Protein AF-A0A2N6SR94-F1 (afdb_monomer_lite)

Structure (mmCIF, N/CA/C/O backbone):
data_AF-A0A2N6SR94-F1
#
_entry.id   AF-A0A2N6SR94-F1
#
loop_
_atom_site.group_PDB
_atom_site.id
_atom_site.type_symbol
_atom_site.label_atom_id
_at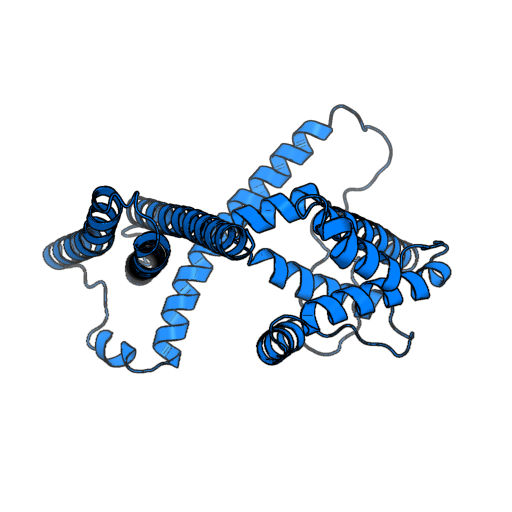om_site.label_alt_id
_atom_site.label_comp_id
_atom_site.label_asym_id
_atom_site.label_entity_id
_atom_site.label_seq_id
_atom_site.pdbx_PDB_ins_code
_atom_site.Cartn_x
_atom_site.Cartn_y
_atom_site.Cartn_z
_atom_site.occupancy
_atom_site.B_iso_or_equiv
_atom_site.auth_seq_id
_atom_site.auth_comp_id
_atom_site.auth_asym_id
_atom_site.auth_atom_id
_atom_site.pdbx_PDB_model_num
ATOM 1 N N . MET A 1 1 ? -10.901 15.312 -24.486 1.00 61.62 1 MET A N 1
ATOM 2 C CA . MET A 1 1 ? -10.466 13.908 -24.293 1.00 61.62 1 MET A CA 1
ATOM 3 C C . MET A 1 1 ? -9.545 13.750 -23.078 1.00 61.62 1 MET A C 1
ATOM 5 O O . MET A 1 1 ? -9.884 12.975 -22.196 1.00 61.62 1 MET A O 1
ATOM 9 N N . LEU A 1 2 ? -8.461 14.531 -22.956 1.00 68.25 2 LEU A N 1
ATOM 10 C CA . LEU A 1 2 ? -7.533 14.469 -21.809 1.00 68.25 2 LEU A CA 1
ATOM 11 C C . LEU A 1 2 ? -8.205 14.723 -20.442 1.00 68.25 2 LEU A C 1
ATOM 13 O O . LEU A 1 2 ? -8.007 13.949 -19.514 1.00 68.25 2 LEU A O 1
ATOM 17 N N . GLY A 1 3 ? -9.076 15.734 -20.333 1.00 70.94 3 GLY A N 1
ATOM 18 C CA . GLY A 1 3 ? -9.816 16.008 -19.090 1.00 70.94 3 GLY A CA 1
ATOM 19 C C . GLY A 1 3 ? -10.751 14.871 -18.650 1.00 70.94 3 GLY A C 1
ATOM 20 O O . GLY A 1 3 ? -10.904 14.626 -17.458 1.00 70.94 3 GLY A O 1
ATOM 21 N N . TYR A 1 4 ? -11.312 14.117 -19.603 1.00 75.44 4 TYR A N 1
ATOM 22 C CA . TYR A 1 4 ? -12.150 12.951 -19.307 1.00 75.44 4 TYR A CA 1
ATOM 23 C C . TYR A 1 4 ? -11.315 11.774 -18.783 1.00 75.44 4 TYR A C 1
ATOM 25 O O . TYR A 1 4 ? -11.713 11.117 -17.826 1.00 75.44 4 TYR A O 1
ATOM 33 N N . LEU A 1 5 ? -10.127 11.544 -19.354 1.00 73.62 5 LEU A N 1
ATOM 34 C CA . LEU A 1 5 ? -9.196 10.517 -18.873 1.00 73.62 5 LEU A CA 1
ATOM 35 C C . LEU A 1 5 ? -8.680 10.832 -17.464 1.00 73.62 5 LEU A C 1
ATOM 37 O O . LEU A 1 5 ? -8.659 9.947 -16.613 1.00 73.62 5 LEU A O 1
ATOM 41 N N . ILE A 1 6 ? -8.336 12.095 -17.200 1.00 74.62 6 ILE A N 1
ATOM 42 C CA . ILE A 1 6 ? -7.905 12.558 -15.875 1.00 74.62 6 ILE A CA 1
ATOM 43 C C . ILE A 1 6 ? -9.038 12.386 -14.852 1.00 74.62 6 ILE A C 1
ATOM 45 O O . ILE A 1 6 ? -8.828 11.794 -13.796 1.00 74.62 6 ILE A O 1
ATOM 49 N N . SER A 1 7 ? -10.255 12.832 -15.179 1.00 73.00 7 SER A N 1
ATOM 50 C CA . SER A 1 7 ? -11.427 12.653 -14.310 1.00 73.00 7 SER A CA 1
ATOM 51 C C . SER A 1 7 ? -11.727 11.170 -14.048 1.00 73.00 7 SER A C 1
ATOM 53 O O . SER A 1 7 ? -11.977 10.778 -12.909 1.00 73.00 7 SER A O 1
ATOM 55 N N . SER A 1 8 ? -11.637 10.317 -15.072 1.00 76.88 8 SER A N 1
ATOM 56 C CA . SER A 1 8 ? -11.827 8.867 -14.936 1.00 76.88 8 SER A CA 1
ATOM 57 C C . SER A 1 8 ? -10.782 8.231 -14.011 1.00 76.88 8 SER A C 1
ATOM 59 O O . SER A 1 8 ? -11.131 7.459 -13.119 1.00 76.88 8 SER A O 1
ATOM 61 N N . PHE A 1 9 ? -9.510 8.620 -14.137 1.00 79.75 9 PHE A N 1
ATOM 62 C CA . PHE A 1 9 ? -8.435 8.152 -13.260 1.00 79.75 9 PHE A CA 1
ATOM 63 C C . PHE A 1 9 ? -8.671 8.525 -11.788 1.00 79.75 9 PHE A C 1
ATOM 65 O O . PHE A 1 9 ? -8.606 7.656 -10.916 1.00 79.75 9 PHE A O 1
ATOM 72 N N . PHE A 1 10 ? -9.023 9.784 -11.504 1.00 79.25 10 PHE A N 1
ATOM 73 C CA . PHE A 1 10 ? -9.354 10.216 -10.141 1.00 79.25 10 PHE A CA 1
ATOM 74 C C . PHE A 1 10 ? -10.588 9.500 -9.583 1.00 79.25 10 PHE A C 1
ATOM 76 O O . PHE A 1 10 ? -10.596 9.132 -8.411 1.00 79.25 10 PHE A O 1
ATOM 83 N N . ASN A 1 11 ? -11.597 9.228 -10.415 1.00 77.50 11 ASN A N 1
ATOM 84 C CA . ASN A 1 11 ? -12.767 8.446 -10.014 1.00 77.50 11 ASN A CA 1
ATOM 85 C C . ASN A 1 11 ? -12.413 6.993 -9.658 1.00 77.50 11 ASN A C 1
ATOM 87 O O . ASN A 1 11 ? -12.958 6.455 -8.691 1.00 77.50 11 ASN A O 1
ATOM 91 N N . ILE A 1 12 ? -11.497 6.359 -10.398 1.00 80.06 12 ILE A N 1
ATOM 92 C CA . ILE A 1 12 ? -11.011 5.003 -10.091 1.00 80.06 12 ILE A CA 1
ATOM 93 C C . ILE A 1 12 ? -10.257 5.002 -8.760 1.00 80.06 12 ILE A C 1
ATOM 95 O O . ILE A 1 12 ? -10.533 4.155 -7.911 1.00 80.06 12 ILE A O 1
ATOM 99 N N . ILE A 1 13 ? -9.359 5.968 -8.541 1.00 80.19 13 ILE A N 1
ATOM 100 C CA . ILE A 1 13 ? -8.624 6.096 -7.274 1.00 80.19 13 ILE A CA 1
ATOM 101 C C . ILE A 1 13 ? -9.584 6.322 -6.106 1.00 80.19 13 ILE A C 1
ATOM 103 O O . ILE A 1 13 ? -9.482 5.629 -5.096 1.00 80.19 13 ILE A O 1
ATOM 107 N N . ALA A 1 14 ? -10.533 7.250 -6.242 1.00 79.56 14 ALA A N 1
ATOM 108 C CA . ALA A 1 14 ? -11.519 7.540 -5.204 1.00 79.56 14 ALA A CA 1
ATOM 109 C C . ALA A 1 14 ? -12.374 6.307 -4.876 1.00 79.56 14 ALA A C 1
ATOM 111 O O . ALA A 1 14 ? -12.619 6.000 -3.709 1.00 79.56 14 ALA A O 1
ATOM 112 N N . SER A 1 15 ? -12.760 5.543 -5.902 1.00 79.88 15 SER A N 1
ATOM 113 C CA . SER A 1 15 ? -13.516 4.300 -5.735 1.00 79.88 15 SER A CA 1
ATOM 114 C C . SER A 1 15 ? -12.689 3.214 -5.046 1.00 79.88 15 SER A C 1
ATOM 116 O O . SER A 1 15 ? -13.198 2.550 -4.146 1.00 79.88 15 SER A O 1
ATOM 118 N N . LEU A 1 16 ? -11.410 3.064 -5.402 1.00 80.94 16 LEU A N 1
ATOM 119 C CA . LEU A 1 16 ? -10.505 2.133 -4.730 1.00 80.94 16 LEU A CA 1
ATOM 120 C C . LEU A 1 16 ? -10.335 2.518 -3.257 1.00 80.94 16 LEU A C 1
ATOM 122 O O . LEU A 1 16 ? -10.589 1.700 -2.379 1.00 80.94 16 LEU A O 1
ATOM 126 N N . LEU A 1 17 ? -9.995 3.778 -2.981 1.00 82.81 17 LEU A N 1
ATOM 127 C CA . LEU A 1 17 ? -9.817 4.299 -1.626 1.00 82.81 17 LEU A CA 1
ATOM 128 C C . LEU A 1 17 ? -11.094 4.138 -0.783 1.00 82.81 17 LEU A C 1
ATOM 130 O O . LEU A 1 17 ? -11.029 3.809 0.402 1.00 82.81 17 LEU A O 1
ATOM 134 N N . SER A 1 18 ? -12.263 4.288 -1.411 1.00 82.88 18 SER A N 1
ATOM 135 C CA . SER A 1 18 ? -13.561 4.022 -0.795 1.00 82.88 18 SER A CA 1
ATOM 136 C C . SER A 1 18 ? -13.752 2.554 -0.409 1.00 82.88 18 SER A C 1
ATOM 138 O O . SER A 1 18 ? -14.388 2.291 0.607 1.00 82.88 18 SER A O 1
ATOM 140 N N . VAL A 1 19 ? -13.305 1.590 -1.214 1.00 83.31 19 VAL A N 1
ATOM 141 C CA . VAL A 1 19 ? -13.418 0.164 -0.854 1.00 83.31 19 VAL A CA 1
ATOM 142 C C . VAL A 1 19 ? -12.527 -0.134 0.349 1.00 83.31 19 VAL A C 1
ATOM 144 O O . VAL A 1 19 ? -12.953 -0.795 1.293 1.00 83.31 19 VAL A O 1
ATOM 147 N N . VAL A 1 20 ? -11.319 0.420 0.348 1.00 84.38 20 VAL A N 1
ATOM 148 C CA . VAL A 1 20 ? -10.333 0.251 1.419 1.00 84.38 20 VAL A CA 1
ATOM 149 C C . VAL A 1 20 ? -10.850 0.778 2.749 1.00 84.38 20 VAL A C 1
ATOM 151 O O . VAL A 1 20 ? -10.758 0.082 3.759 1.00 84.38 20 VAL A O 1
ATOM 154 N N . SER A 1 21 ? -11.433 1.978 2.760 1.00 84.88 21 SER A N 1
ATOM 155 C CA . SER A 1 21 ? -11.975 2.555 3.989 1.00 84.88 21 SER A CA 1
ATOM 156 C C . SER A 1 21 ? -13.156 1.755 4.543 1.00 84.88 21 SER A C 1
ATOM 158 O O . SER A 1 21 ? -13.249 1.579 5.756 1.00 84.88 21 SER A O 1
ATOM 160 N N . ILE A 1 22 ? -14.008 1.190 3.676 1.00 86.00 22 ILE A N 1
ATOM 161 C CA . ILE A 1 22 ? -15.085 0.279 4.097 1.00 86.00 22 ILE A CA 1
ATOM 162 C C . ILE A 1 22 ? -14.504 -0.991 4.722 1.00 86.00 22 ILE A C 1
ATOM 164 O O . ILE A 1 22 ? -14.954 -1.394 5.791 1.00 86.00 22 ILE A O 1
ATOM 168 N N . VAL A 1 23 ? 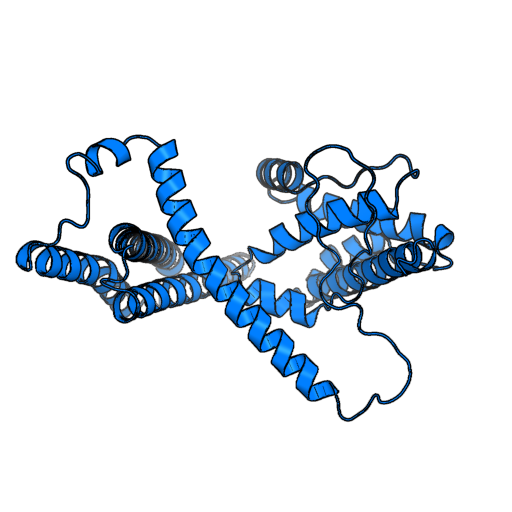-13.516 -1.623 4.081 1.00 86.56 23 VAL A N 1
ATOM 169 C CA . VAL A 1 23 ? -12.880 -2.846 4.603 1.00 86.56 23 VAL A CA 1
ATOM 170 C C . VAL A 1 23 ? -12.222 -2.580 5.956 1.00 86.56 23 VAL A C 1
ATOM 172 O O . VAL A 1 23 ? -12.353 -3.395 6.867 1.00 86.56 23 VAL A O 1
ATOM 175 N N . PHE A 1 24 ? -11.566 -1.430 6.113 1.00 86.94 24 PHE A N 1
ATOM 176 C CA . PHE A 1 24 ? -10.925 -1.049 7.367 1.00 86.94 24 PHE A CA 1
ATOM 177 C C . PHE A 1 24 ? -11.948 -0.861 8.503 1.00 86.94 24 PHE A C 1
ATOM 179 O O . PHE A 1 24 ? -11.766 -1.411 9.589 1.00 86.94 24 PHE A O 1
ATOM 186 N N . VAL A 1 25 ? -13.068 -0.178 8.244 1.00 85.12 25 VAL A N 1
ATOM 187 C CA . VAL A 1 25 ? -14.162 -0.022 9.224 1.00 85.12 25 VAL A CA 1
ATOM 188 C C . VAL A 1 25 ? -14.870 -1.351 9.518 1.00 85.12 25 VAL A C 1
ATOM 190 O O . VAL A 1 25 ? -15.179 -1.663 10.665 1.00 85.12 25 VAL A O 1
ATOM 193 N N . ALA A 1 26 ? -15.109 -2.185 8.505 1.00 85.88 26 ALA A N 1
ATOM 194 C CA . ALA A 1 26 ? -15.712 -3.502 8.708 1.00 85.88 26 ALA A CA 1
ATOM 195 C C . ALA A 1 26 ? -14.824 -4.395 9.589 1.00 85.88 26 ALA A C 1
ATOM 197 O O . ALA A 1 26 ? -15.315 -5.101 10.473 1.00 85.88 26 ALA A O 1
ATOM 198 N N . TYR A 1 27 ? -13.509 -4.331 9.376 1.00 87.44 27 TYR A N 1
ATOM 199 C CA . TYR A 1 27 ? -12.536 -5.009 10.217 1.00 87.44 27 TYR A CA 1
ATOM 200 C C . TYR A 1 27 ? -12.559 -4.490 11.659 1.00 87.44 27 TYR A C 1
ATOM 202 O O . TYR A 1 27 ? -12.604 -5.306 12.581 1.00 87.44 27 TYR A O 1
ATOM 210 N N . SER A 1 28 ? -12.572 -3.169 11.866 1.00 83.62 28 SER A N 1
ATOM 211 C CA . SER A 1 28 ? -12.585 -2.602 13.218 1.00 83.62 28 SER A CA 1
ATOM 212 C C . SER A 1 28 ? -13.834 -3.036 13.992 1.00 83.62 28 SER A C 1
ATOM 214 O O . SER A 1 28 ? -13.702 -3.529 15.116 1.00 83.62 28 SER A O 1
ATOM 216 N N . PHE A 1 29 ? -15.015 -3.027 13.360 1.00 81.25 29 PHE A N 1
ATOM 217 C CA . PHE A 1 29 ? -16.241 -3.590 13.943 1.00 81.25 29 PHE A CA 1
ATOM 218 C C . PHE A 1 29 ? -16.108 -5.068 14.304 1.00 81.25 29 PHE A C 1
ATOM 220 O O . PHE A 1 29 ? -16.465 -5.469 15.414 1.00 81.25 29 PHE A O 1
ATOM 227 N N . PHE A 1 30 ? -15.571 -5.883 13.395 1.00 85.12 30 PHE A N 1
ATOM 228 C CA . PHE A 1 30 ? -15.366 -7.306 13.649 1.00 85.12 30 PHE A CA 1
ATOM 229 C C . PHE A 1 30 ? -14.425 -7.546 14.840 1.00 85.12 30 PHE A C 1
ATOM 231 O O . PHE A 1 30 ? -14.689 -8.410 15.681 1.00 85.12 30 PHE A O 1
ATOM 238 N N . THR A 1 31 ? -13.335 -6.781 14.943 1.00 84.06 31 THR A N 1
ATOM 239 C CA . THR A 1 31 ? -12.390 -6.918 16.057 1.00 84.06 31 THR A CA 1
ATOM 240 C C . THR A 1 31 ? -12.955 -6.452 17.379 1.00 84.06 31 THR A C 1
ATOM 242 O O . THR A 1 31 ? -12.788 -7.169 18.362 1.00 84.06 31 THR A O 1
ATOM 245 N N . VAL A 1 32 ? -13.663 -5.321 17.397 1.00 81.75 32 VAL A N 1
ATOM 246 C CA . VAL A 1 32 ? -14.364 -4.829 18.585 1.00 81.75 32 VAL A CA 1
ATOM 247 C C . VAL A 1 32 ? -15.327 -5.909 19.070 1.00 81.75 32 VAL A C 1
ATOM 249 O O . VAL A 1 32 ? -15.184 -6.374 20.193 1.00 81.75 32 VAL A O 1
ATOM 252 N N . GLY A 1 33 ? -16.195 -6.444 18.205 1.00 77.88 33 GLY A N 1
ATOM 253 C CA . GLY A 1 33 ? -17.148 -7.490 18.596 1.00 77.88 33 GLY A CA 1
ATOM 254 C C . GLY A 1 33 ? -16.510 -8.790 19.113 1.00 77.88 33 GLY A C 1
ATOM 255 O O . GLY A 1 33 ? -17.098 -9.472 19.948 1.00 77.88 33 GLY A O 1
ATOM 256 N N . ARG A 1 34 ? -15.306 -9.156 18.651 1.00 80.75 34 ARG A N 1
ATOM 257 C CA . ARG A 1 34 ? -14.639 -10.420 19.031 1.00 80.75 34 ARG A CA 1
ATOM 258 C C . ARG A 1 34 ? -13.671 -10.292 20.212 1.00 80.75 34 ARG A C 1
ATOM 260 O O . ARG A 1 34 ? -13.371 -11.296 20.878 1.00 80.75 34 ARG A O 1
ATOM 267 N N . GLN A 1 35 ? -13.087 -9.114 20.396 1.00 82.69 35 GLN A N 1
ATOM 268 C CA . GLN A 1 35 ? -11.974 -8.882 21.320 1.00 82.69 35 GLN A CA 1
ATOM 269 C C . GLN A 1 35 ? -12.318 -7.925 22.464 1.00 82.69 35 GLN A C 1
ATOM 271 O O . GLN A 1 35 ? -11.474 -7.746 23.341 1.00 82.69 35 GLN A O 1
ATOM 276 N N . TRP A 1 36 ? -13.542 -7.386 22.506 1.00 80.25 36 TRP A N 1
ATOM 277 C CA . TRP A 1 36 ? -14.028 -6.629 23.660 1.00 80.25 36 TRP A CA 1
ATOM 278 C C . TRP A 1 36 ? -13.845 -7.431 24.958 1.00 80.25 36 TRP A C 1
ATOM 280 O O . TRP A 1 36 ? -14.106 -8.636 24.991 1.00 80.25 36 TRP A O 1
ATOM 290 N N . ASN A 1 37 ? -13.368 -6.768 26.012 1.00 77.81 37 ASN A N 1
ATOM 291 C CA . ASN A 1 37 ? -13.106 -7.317 27.351 1.00 77.81 37 ASN A CA 1
ATOM 292 C C . ASN A 1 37 ? -11.956 -8.328 27.459 1.00 77.81 37 ASN A C 1
ATOM 294 O O . ASN A 1 37 ? -11.850 -9.051 28.448 1.00 77.81 37 ASN A O 1
ATOM 298 N N . LYS A 1 38 ? -11.033 -8.339 26.487 1.00 81.75 38 LYS A N 1
ATOM 299 C CA . LYS A 1 38 ? -9.786 -9.134 26.543 1.00 81.75 38 LYS A CA 1
ATOM 300 C C . LYS A 1 38 ? -8.540 -8.331 26.936 1.00 81.75 38 LYS A C 1
ATOM 302 O O . LYS A 1 38 ? -7.429 -8.825 26.774 1.00 81.75 38 LYS A O 1
ATOM 307 N N . GLY A 1 39 ? -8.723 -7.119 27.465 1.00 67.06 39 GLY A N 1
ATOM 308 C CA . GLY A 1 39 ? -7.653 -6.320 28.078 1.00 67.06 39 GLY A CA 1
ATOM 309 C C . GLY A 1 39 ? -7.100 -5.174 27.229 1.00 67.06 39 GLY A C 1
ATOM 310 O O . GLY A 1 39 ? -6.142 -4.546 27.658 1.00 67.06 39 GLY A O 1
ATOM 311 N N . ASN A 1 40 ? -7.683 -4.880 26.059 1.00 78.31 40 ASN A N 1
ATOM 312 C CA . ASN A 1 40 ? -7.228 -3.774 25.209 1.00 78.31 40 ASN A CA 1
ATOM 313 C C . ASN A 1 40 ? -8.376 -2.964 24.577 1.00 78.31 40 ASN A C 1
ATOM 315 O O . ASN A 1 40 ? -8.396 -2.687 23.377 1.00 78.31 40 ASN A O 1
ATOM 319 N N . ASN A 1 41 ? -9.391 -2.640 25.380 1.00 80.94 41 ASN A N 1
ATOM 320 C CA . ASN A 1 41 ? -10.595 -1.962 24.891 1.00 80.94 41 ASN A CA 1
ATOM 321 C C . ASN A 1 41 ? -10.285 -0.555 24.346 1.00 80.94 41 ASN A C 1
ATOM 323 O O . ASN A 1 41 ? -10.937 -0.135 23.393 1.00 80.94 41 ASN A O 1
ATOM 327 N N . GLN A 1 42 ? -9.272 0.134 24.892 1.00 83.25 42 GLN A N 1
ATOM 328 C CA . GLN A 1 42 ? -8.833 1.445 24.407 1.00 83.25 42 GLN A CA 1
ATOM 329 C C . GLN A 1 42 ? -8.315 1.369 22.967 1.00 83.25 42 GLN A C 1
ATOM 331 O O . GLN A 1 42 ? -8.852 2.057 22.102 1.00 83.25 42 GLN A O 1
ATOM 336 N N . ASP A 1 43 ? -7.347 0.495 22.673 1.00 82.50 43 ASP A N 1
ATOM 337 C CA . ASP A 1 43 ? -6.788 0.394 21.318 1.00 82.50 43 ASP A CA 1
ATOM 338 C C . ASP A 1 43 ? -7.831 -0.107 20.312 1.00 82.50 43 ASP A C 1
ATOM 340 O O . ASP A 1 43 ? -7.869 0.351 19.172 1.00 82.50 43 ASP A O 1
ATOM 344 N N . LEU A 1 44 ? -8.721 -1.019 20.726 1.00 82.69 44 LEU A N 1
ATOM 345 C CA . LEU A 1 44 ? -9.832 -1.488 19.887 1.00 82.69 44 LEU A CA 1
ATOM 346 C C . LEU A 1 44 ? -10.810 -0.356 19.554 1.00 82.69 44 LEU A C 1
ATOM 348 O O . LEU A 1 44 ? -11.304 -0.266 18.427 1.00 82.69 44 LEU A O 1
ATOM 352 N N . PHE A 1 45 ? -11.088 0.512 20.523 1.00 81.12 45 PHE A N 1
ATOM 353 C CA . PHE A 1 45 ? -11.948 1.665 20.320 1.00 81.12 45 PHE A CA 1
ATOM 354 C C . PHE A 1 45 ? -11.243 2.751 19.484 1.00 81.12 45 PHE A C 1
ATOM 356 O O . PHE A 1 45 ? -11.851 3.301 18.566 1.00 81.12 45 PHE A O 1
ATOM 363 N N . ASN A 1 46 ? -9.943 2.982 19.687 1.00 82.00 46 ASN A N 1
ATOM 364 C CA . ASN A 1 46 ? -9.129 3.881 18.859 1.00 82.00 46 ASN A CA 1
ATOM 365 C C . ASN A 1 46 ? -9.042 3.396 17.410 1.00 82.00 46 ASN A C 1
ATOM 367 O O . ASN A 1 46 ? -9.230 4.183 16.484 1.00 82.00 46 ASN A O 1
ATOM 371 N N . LEU A 1 47 ? -8.857 2.092 17.196 1.00 82.31 47 LEU A N 1
ATOM 372 C CA . LEU A 1 47 ? -8.926 1.454 15.882 1.00 82.31 47 LEU A CA 1
ATOM 373 C C . LEU A 1 47 ? -10.252 1.763 15.180 1.00 82.31 47 LEU A C 1
ATOM 375 O O . LEU A 1 47 ? -10.270 2.122 13.999 1.00 82.31 47 LEU A O 1
ATOM 379 N N . LEU A 1 48 ? -11.361 1.652 15.912 1.00 83.00 48 LEU A N 1
ATOM 380 C CA . LEU A 1 48 ? -12.685 1.957 15.396 1.00 83.00 48 LEU A CA 1
ATOM 381 C C . LEU A 1 48 ? -12.821 3.443 15.022 1.00 83.00 48 LEU A C 1
ATOM 383 O O . LEU A 1 48 ? -13.196 3.745 13.887 1.00 83.00 48 LEU A O 1
ATOM 387 N N . VAL A 1 49 ? -12.458 4.361 15.919 1.00 82.31 49 VAL A N 1
ATOM 388 C CA . VAL A 1 49 ? -12.547 5.813 15.682 1.00 82.31 49 VAL A CA 1
ATOM 389 C C . VAL A 1 49 ? -11.656 6.253 14.518 1.00 82.31 49 VAL A C 1
ATOM 391 O O . VAL A 1 49 ? -12.121 6.964 13.627 1.00 82.31 49 VAL A O 1
ATOM 394 N N . VAL A 1 50 ? -10.404 5.790 14.465 1.00 83.44 50 VAL A N 1
ATOM 395 C CA . VAL A 1 50 ? -9.450 6.122 13.393 1.00 83.44 50 VAL A CA 1
ATOM 396 C C . VAL A 1 50 ? -9.934 5.587 12.045 1.00 83.44 50 VAL A C 1
ATOM 398 O O . VAL A 1 50 ? -9.911 6.318 11.053 1.00 83.44 50 VAL A O 1
ATOM 401 N N . SER A 1 51 ? -10.433 4.346 11.993 1.00 83.12 51 SER A N 1
ATOM 402 C CA . SER A 1 51 ? -10.998 3.786 10.756 1.00 83.12 51 SER A CA 1
ATOM 403 C C . SER A 1 51 ? -12.229 4.570 10.275 1.00 83.12 51 SER A C 1
ATOM 405 O O . SER A 1 51 ? -12.361 4.842 9.079 1.00 83.12 51 SER A O 1
ATOM 407 N N . GLY A 1 52 ? -13.092 5.006 11.201 1.00 82.12 52 GLY A N 1
ATOM 408 C CA . GLY A 1 52 ? -14.253 5.845 10.908 1.00 82.12 52 GLY A CA 1
ATOM 409 C C . GLY A 1 52 ? -13.859 7.227 10.384 1.00 82.12 52 GLY A C 1
ATOM 410 O O . GLY A 1 52 ? -14.369 7.659 9.350 1.00 82.12 52 GLY A O 1
ATOM 411 N N . ALA A 1 53 ? -12.897 7.892 11.027 1.00 82.44 53 ALA A N 1
ATOM 412 C CA . ALA A 1 53 ? -12.363 9.179 10.580 1.00 82.44 53 ALA A CA 1
ATOM 413 C C . ALA A 1 53 ? -11.734 9.083 9.180 1.00 82.44 53 ALA A C 1
ATOM 415 O O . ALA A 1 53 ? -11.979 9.938 8.325 1.00 82.44 53 ALA A O 1
ATOM 416 N N . PHE A 1 54 ? -10.991 8.005 8.912 1.00 85.19 54 PHE A N 1
ATOM 417 C CA . PHE A 1 54 ? -10.458 7.719 7.583 1.00 85.19 54 PHE A CA 1
ATOM 418 C C . PHE A 1 54 ? -11.580 7.553 6.548 1.00 85.19 54 PHE A C 1
ATOM 420 O O . PHE A 1 54 ? -11.516 8.159 5.479 1.00 85.19 54 PHE A O 1
ATOM 427 N N . LEU A 1 55 ? -12.650 6.813 6.863 1.00 86.88 55 LEU A N 1
ATOM 428 C CA . LEU A 1 55 ? -13.814 6.692 5.979 1.00 86.88 55 LEU A CA 1
ATOM 429 C C . LEU A 1 55 ? -14.447 8.051 5.678 1.00 86.88 55 LEU A C 1
ATOM 431 O O . LEU A 1 55 ? -14.743 8.326 4.515 1.00 86.88 55 LEU A O 1
ATOM 435 N N . ILE A 1 56 ? -14.633 8.902 6.688 1.00 85.19 56 ILE A N 1
ATOM 436 C CA . ILE A 1 56 ? -15.219 10.239 6.517 1.00 85.19 56 ILE A CA 1
ATOM 437 C C . ILE A 1 56 ? -14.354 11.086 5.580 1.00 85.19 56 ILE A C 1
ATOM 439 O O . ILE A 1 56 ? -14.876 11.657 4.623 1.00 85.19 56 ILE A O 1
ATOM 443 N N . LEU A 1 57 ? -13.036 11.109 5.795 1.00 85.31 57 LEU A N 1
ATOM 444 C CA . LEU A 1 57 ? -12.094 11.826 4.934 1.00 85.31 57 LEU A CA 1
ATOM 445 C C . LEU A 1 57 ? -12.185 11.336 3.484 1.00 85.31 57 LEU A C 1
ATOM 447 O O . LEU A 1 57 ? -12.313 12.139 2.559 1.00 85.31 57 LEU A O 1
ATOM 451 N N . VAL A 1 58 ? -12.189 10.017 3.278 1.00 86.19 58 VAL A N 1
ATOM 452 C CA . VAL A 1 58 ? -12.320 9.414 1.945 1.00 86.19 58 VAL A CA 1
ATOM 453 C C . VAL A 1 58 ? -13.656 9.777 1.298 1.00 86.19 58 VAL A C 1
ATOM 455 O O . VAL A 1 58 ? -13.694 10.054 0.101 1.00 86.19 58 VAL A O 1
ATOM 458 N N . ARG A 1 59 ? -14.748 9.833 2.068 1.00 86.19 59 ARG A N 1
ATOM 459 C CA . ARG A 1 59 ? -16.064 10.252 1.566 1.00 86.19 59 ARG A CA 1
ATOM 460 C C . ARG A 1 59 ? -16.089 11.719 1.170 1.00 86.19 59 ARG A C 1
ATOM 462 O O . ARG A 1 59 ? -16.664 12.025 0.135 1.00 86.19 59 ARG A O 1
ATOM 469 N N . ILE A 1 60 ? -15.445 12.603 1.928 1.00 82.94 60 ILE A N 1
ATOM 470 C CA . ILE A 1 60 ? -15.320 14.020 1.562 1.00 82.94 60 ILE A CA 1
ATOM 471 C C . ILE A 1 60 ? -14.567 14.154 0.233 1.00 82.94 60 ILE A C 1
ATOM 473 O O . ILE A 1 60 ? -15.048 14.835 -0.669 1.00 82.94 60 ILE A O 1
ATOM 477 N N . ILE A 1 61 ? -13.442 13.450 0.072 1.00 82.31 61 ILE A N 1
ATOM 478 C CA . ILE A 1 61 ? -12.684 13.434 -1.190 1.00 82.31 61 ILE A CA 1
ATOM 479 C C . ILE A 1 61 ? -13.547 12.902 -2.342 1.00 82.31 61 ILE A C 1
ATOM 481 O O . ILE A 1 61 ? -13.585 13.505 -3.413 1.00 82.31 61 ILE A O 1
ATOM 485 N N . ASP A 1 62 ? -14.276 11.806 -2.119 1.00 80.12 62 ASP A N 1
ATOM 486 C CA . ASP A 1 62 ? -15.161 11.201 -3.118 1.00 80.12 62 ASP A CA 1
ATOM 487 C C . ASP A 1 62 ? -16.283 12.163 -3.547 1.00 80.12 62 ASP A C 1
ATOM 489 O O . ASP A 1 62 ? -16.581 12.276 -4.736 1.00 80.12 62 ASP A O 1
ATOM 493 N N . ILE A 1 63 ? -16.860 12.911 -2.597 1.00 77.81 63 ILE A N 1
ATOM 494 C CA . ILE A 1 63 ? -17.850 13.966 -2.859 1.00 77.81 63 ILE A CA 1
ATOM 495 C C . ILE A 1 63 ? -17.228 15.081 -3.705 1.00 77.81 63 ILE A C 1
ATOM 497 O O . ILE A 1 63 ? -17.830 15.483 -4.695 1.00 77.81 63 ILE A O 1
ATOM 501 N N . VAL A 1 64 ? -16.028 15.562 -3.366 1.00 80.50 64 VAL A N 1
ATOM 502 C CA . VAL A 1 64 ? -15.350 16.636 -4.116 1.00 80.50 64 VAL A CA 1
ATOM 503 C C . VAL A 1 64 ? -15.051 16.203 -5.554 1.00 80.50 64 VAL A C 1
ATOM 505 O O . VAL A 1 64 ? -15.348 16.943 -6.491 1.00 80.50 64 VAL A O 1
ATOM 508 N N . ILE A 1 65 ? -14.523 14.991 -5.745 1.00 75.75 65 ILE A N 1
ATOM 509 C CA . ILE A 1 65 ? -14.188 14.459 -7.074 1.00 75.75 65 ILE A CA 1
ATOM 510 C C . ILE A 1 65 ? -15.459 14.262 -7.909 1.00 75.75 65 ILE A C 1
ATOM 512 O O . ILE A 1 65 ? -15.516 14.695 -9.062 1.00 75.75 65 ILE A O 1
ATOM 516 N N . LYS A 1 66 ? -16.504 13.658 -7.331 1.00 73.31 66 LYS A N 1
ATOM 517 C CA . LYS A 1 66 ? -17.736 13.310 -8.059 1.00 73.31 66 LYS A CA 1
ATOM 518 C C . LYS A 1 66 ? -18.738 14.454 -8.185 1.00 73.31 66 LYS A C 1
ATOM 520 O O . LYS A 1 66 ? -19.580 14.388 -9.071 1.00 73.31 66 LYS A O 1
ATOM 525 N N . SER A 1 67 ? -18.624 15.514 -7.384 1.00 68.12 67 SER A N 1
ATOM 526 C CA . SER A 1 67 ? -19.396 16.758 -7.550 1.00 68.12 67 SER A CA 1
ATOM 527 C C . SER A 1 67 ? -19.194 17.370 -8.946 1.00 68.12 67 SER A C 1
ATOM 529 O O . SER A 1 67 ? -20.103 17.969 -9.511 1.00 68.12 67 SER A O 1
ATOM 531 N N . SER A 1 68 ? -18.031 17.127 -9.563 1.00 59.69 68 SER A N 1
ATOM 532 C CA . SER A 1 68 ? -17.737 17.544 -10.940 1.00 59.69 68 SER A CA 1
ATOM 533 C C . SER A 1 68 ? -18.437 16.714 -12.036 1.00 59.69 68 SER A C 1
ATOM 535 O O . SER A 1 68 ? -18.370 17.076 -13.211 1.00 59.69 68 SER A O 1
ATOM 537 N N . ALA A 1 69 ? -19.117 15.614 -11.683 1.00 58.28 69 ALA A N 1
ATOM 538 C CA . ALA A 1 69 ? -19.775 14.699 -12.612 1.00 58.28 69 ALA A CA 1
ATOM 539 C C . ALA A 1 69 ? -21.301 14.671 -12.383 1.00 58.28 69 ALA A C 1
ATOM 541 O O . ALA A 1 69 ? -21.779 14.317 -11.310 1.00 58.28 69 ALA A O 1
ATOM 542 N N . TYR A 1 70 ? -22.080 14.978 -13.427 1.00 50.09 70 TYR A N 1
ATOM 543 C CA . TYR A 1 70 ? -23.548 15.153 -13.425 1.00 50.09 70 TYR A CA 1
ATOM 544 C C . TYR A 1 70 ? -24.403 13.952 -12.939 1.00 50.09 70 TYR A C 1
ATOM 546 O O . TYR A 1 70 ? -25.62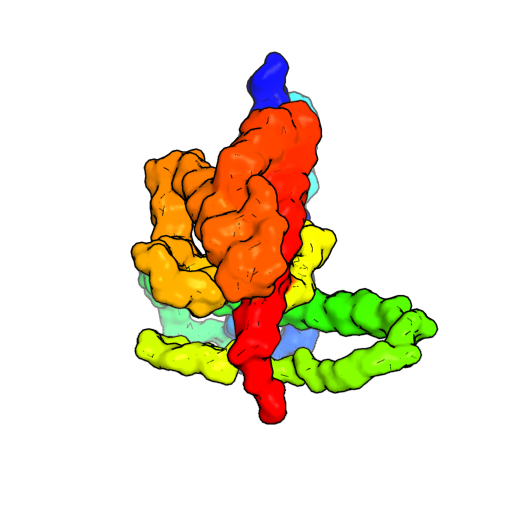6 14.050 -12.906 1.00 50.09 70 TYR A O 1
ATOM 554 N N . PHE A 1 71 ? -23.803 12.822 -12.545 1.00 48.62 71 PHE A N 1
ATOM 555 C CA . PHE A 1 71 ? -24.496 11.598 -12.108 1.00 48.62 71 PHE A CA 1
ATOM 556 C C . PHE A 1 71 ? -24.245 11.276 -10.622 1.00 48.62 71 PHE A C 1
ATOM 558 O O . PHE A 1 71 ? -24.030 10.128 -10.228 1.00 48.62 71 PHE A O 1
ATOM 565 N N . PHE A 1 72 ? -24.215 12.305 -9.777 1.00 49.44 72 PHE A N 1
ATOM 566 C CA . PHE A 1 72 ? -23.933 12.164 -8.353 1.00 49.44 72 PHE A CA 1
ATOM 567 C C . PHE A 1 72 ? -25.178 11.710 -7.569 1.00 49.44 72 PHE A C 1
ATOM 569 O O . PHE A 1 72 ? -26.176 12.425 -7.492 1.00 49.44 72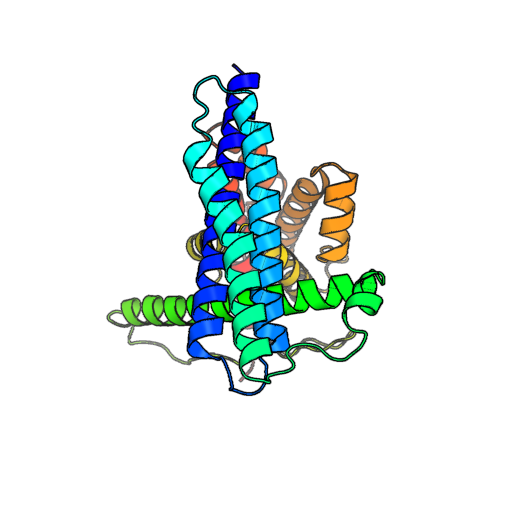 PHE A O 1
ATOM 576 N N . LYS A 1 73 ? -25.120 10.519 -6.953 1.00 54.16 73 LYS A N 1
ATOM 577 C CA . LYS A 1 73 ? -26.105 10.047 -5.961 1.00 54.16 73 LYS A CA 1
ATOM 578 C C . LYS A 1 73 ? -25.472 10.063 -4.555 1.00 54.16 73 LYS A C 1
ATOM 580 O O . LYS A 1 73 ? -24.803 9.095 -4.198 1.00 54.16 73 LYS A O 1
ATOM 585 N N . PRO A 1 74 ? -25.671 11.122 -3.745 1.00 57.19 74 PRO A N 1
ATOM 586 C CA . PRO A 1 74 ? -25.030 11.284 -2.429 1.00 57.19 74 PRO A CA 1
ATOM 587 C C . PRO A 1 74 ? -25.539 10.344 -1.329 1.00 57.19 74 PRO A C 1
ATOM 589 O O . PRO A 1 74 ? -24.946 10.282 -0.251 1.00 57.19 74 PRO A O 1
ATOM 592 N N . THR A 1 75 ? -26.653 9.646 -1.555 1.00 55.91 75 THR A N 1
ATOM 593 C CA . THR A 1 75 ? -27.418 8.988 -0.486 1.00 55.91 75 THR A CA 1
ATOM 594 C C . THR A 1 75 ? -26.647 7.869 0.216 1.00 55.91 75 THR A C 1
ATOM 596 O O . THR A 1 75 ? -26.726 7.757 1.438 1.00 55.91 75 THR A O 1
ATOM 599 N N . SER A 1 76 ? -25.841 7.084 -0.506 1.00 60.69 76 SER A N 1
ATOM 600 C CA . SER A 1 76 ? -25.020 6.022 0.097 1.00 60.69 76 SER A CA 1
ATOM 601 C C . SER A 1 76 ? -23.828 6.564 0.895 1.00 60.69 76 SER A C 1
ATOM 603 O O . SER A 1 76 ? -23.470 6.000 1.928 1.00 60.69 76 SER A O 1
ATOM 605 N N . SER A 1 77 ? -23.235 7.680 0.462 1.00 68.56 77 SER A N 1
ATOM 606 C CA . SER A 1 77 ? -22.079 8.291 1.127 1.00 68.56 77 SER A CA 1
ATOM 607 C C . SER A 1 77 ? -22.441 8.896 2.481 1.00 68.56 77 SER A C 1
ATOM 609 O O . SER A 1 77 ? -21.693 8.723 3.441 1.00 68.56 77 SER A O 1
ATOM 611 N N . ILE A 1 78 ? -23.601 9.554 2.579 1.00 73.69 78 ILE A N 1
ATOM 612 C CA . ILE A 1 78 ? -24.075 10.166 3.830 1.00 73.69 78 ILE A CA 1
ATOM 613 C C . ILE A 1 78 ? -24.376 9.088 4.876 1.00 73.69 78 ILE A C 1
ATOM 615 O O . ILE A 1 78 ? -23.967 9.216 6.027 1.00 73.69 78 ILE A O 1
ATOM 619 N N . PHE A 1 79 ? -25.023 7.991 4.476 1.00 74.75 79 PHE A N 1
ATOM 620 C CA . PHE A 1 79 ? -25.343 6.890 5.385 1.00 74.75 79 PHE A CA 1
ATOM 621 C C . PHE A 1 79 ? -24.091 6.266 6.025 1.00 74.75 79 PHE A C 1
ATOM 623 O O . PHE A 1 79 ? -24.066 6.017 7.228 1.00 74.75 79 PHE A O 1
ATOM 630 N N . LEU A 1 80 ? -23.016 6.076 5.252 1.00 78.00 80 LEU A N 1
ATOM 631 C CA . LEU A 1 80 ? -21.756 5.539 5.776 1.00 78.00 80 LEU A CA 1
ATOM 632 C C . LEU A 1 80 ? -21.047 6.503 6.738 1.00 78.00 80 LEU A C 1
ATOM 634 O O . LEU A 1 80 ? -20.443 6.050 7.707 1.00 78.00 80 LEU A O 1
ATOM 638 N N . VAL A 1 81 ? -21.148 7.816 6.507 1.00 82.69 81 VAL A N 1
ATOM 639 C CA . VAL A 1 81 ? -20.644 8.835 7.444 1.00 82.69 81 VAL A CA 1
ATOM 640 C C . VAL A 1 81 ? -21.427 8.793 8.758 1.00 82.69 81 VAL A C 1
ATOM 642 O O . VAL A 1 81 ? -20.822 8.809 9.828 1.00 82.69 81 VAL A O 1
ATOM 645 N N . LEU A 1 82 ? -22.756 8.663 8.694 1.00 79.56 82 LEU A N 1
ATOM 646 C CA . LEU A 1 82 ? -23.594 8.530 9.889 1.00 79.56 82 LEU A CA 1
ATOM 647 C C . LEU A 1 82 ? -23.244 7.273 10.695 1.00 79.56 82 LEU A C 1
ATOM 649 O O . LEU A 1 82 ? -23.153 7.351 11.915 1.00 79.56 82 LEU A O 1
ATOM 653 N N . ILE A 1 83 ? -22.982 6.140 10.035 1.00 77.88 83 ILE A N 1
ATOM 654 C CA . ILE A 1 83 ? -22.514 4.914 10.704 1.00 77.88 83 ILE A CA 1
ATOM 655 C C . ILE A 1 83 ? -21.145 5.132 11.362 1.00 77.88 83 ILE A C 1
ATOM 657 O O . ILE A 1 83 ? -20.959 4.750 12.518 1.00 77.88 83 ILE A O 1
ATOM 661 N N . ALA A 1 84 ? -20.201 5.757 10.652 1.00 79.06 84 ALA A N 1
ATOM 662 C CA . ALA A 1 84 ? -18.843 5.987 11.144 1.00 79.06 84 ALA A CA 1
ATOM 663 C C . ALA A 1 84 ? -18.791 6.878 12.397 1.00 79.06 84 ALA A C 1
ATOM 665 O O . ALA A 1 84 ? -17.860 6.749 13.183 1.00 79.06 84 ALA A O 1
ATOM 666 N N . ILE A 1 85 ? -19.786 7.748 12.598 1.00 80.50 85 ILE A N 1
ATOM 667 C CA . ILE A 1 85 ? -19.913 8.596 13.794 1.00 80.50 85 ILE A CA 1
ATOM 668 C C . ILE A 1 85 ? -20.794 7.924 14.854 1.00 80.50 85 ILE A C 1
ATOM 670 O O . ILE A 1 85 ? -20.451 7.894 16.036 1.00 80.50 85 ILE A O 1
ATOM 674 N N . GLY A 1 86 ? -21.938 7.379 14.437 1.00 75.44 86 GLY A N 1
ATOM 675 C CA . GLY A 1 86 ? -22.965 6.864 15.336 1.00 75.44 86 GLY A CA 1
ATOM 676 C C . GLY A 1 86 ? -22.532 5.613 16.089 1.00 75.44 86 GLY A C 1
ATOM 677 O O . GLY A 1 86 ? -22.776 5.511 17.288 1.00 75.44 86 GLY A O 1
ATOM 678 N N . VAL A 1 87 ? -21.855 4.671 15.425 1.00 81.44 87 VAL A N 1
ATOM 679 C CA . VAL A 1 87 ? -21.482 3.405 16.074 1.00 81.44 87 VAL A CA 1
ATOM 680 C C . VAL A 1 87 ? -20.432 3.595 17.180 1.00 81.44 87 VAL A C 1
ATOM 682 O O . VAL A 1 87 ? -20.668 3.086 18.277 1.00 81.44 87 VAL A O 1
ATOM 685 N N . PRO A 1 88 ? -19.329 4.350 16.987 1.00 81.19 88 PRO A N 1
ATOM 686 C CA . PRO A 1 88 ? -18.406 4.647 18.084 1.00 81.19 88 PRO A CA 1
ATOM 687 C C . PRO A 1 88 ? -19.084 5.371 19.251 1.00 81.19 88 PRO A C 1
ATOM 689 O O . PRO A 1 88 ? -18.839 5.026 20.404 1.00 81.19 88 PRO A O 1
ATOM 692 N N . ALA A 1 89 ? -19.979 6.327 18.970 1.00 77.50 89 ALA A N 1
ATOM 693 C CA . ALA A 1 89 ? -20.716 7.045 20.009 1.00 77.50 89 ALA A CA 1
ATOM 694 C C . ALA A 1 89 ? -21.604 6.103 20.839 1.00 77.50 89 ALA A C 1
ATOM 696 O O . ALA A 1 89 ? -21.589 6.161 22.067 1.00 77.50 89 ALA A O 1
ATOM 697 N N . ILE A 1 90 ? -22.328 5.192 20.182 1.00 81.12 90 ILE A N 1
ATOM 698 C CA . ILE A 1 90 ? -23.158 4.185 20.856 1.00 81.12 90 ILE A CA 1
ATOM 699 C C . ILE A 1 90 ? -22.293 3.261 21.719 1.00 81.12 90 ILE A C 1
ATOM 701 O O . ILE A 1 90 ? -22.614 3.049 22.886 1.00 81.12 90 ILE A O 1
ATOM 705 N N . ILE A 1 91 ? -21.181 2.747 21.183 1.00 80.00 91 ILE A N 1
ATOM 706 C CA . ILE A 1 91 ? -20.269 1.868 21.933 1.00 80.00 91 ILE A CA 1
ATOM 707 C C . ILE A 1 91 ? -19.701 2.599 23.153 1.00 80.00 91 ILE A C 1
ATOM 709 O O . ILE A 1 91 ? -19.673 2.031 24.242 1.00 80.00 91 ILE A O 1
ATOM 713 N N . TYR A 1 92 ? -19.308 3.865 23.002 1.00 78.81 92 TYR A N 1
ATOM 714 C CA . TYR A 1 92 ? -18.797 4.680 24.103 1.00 78.81 92 TYR A CA 1
ATOM 715 C C . TYR A 1 92 ? -19.833 4.866 25.216 1.00 78.81 92 TYR A C 1
ATOM 717 O O . TYR A 1 92 ? -19.519 4.677 26.393 1.00 78.81 92 TYR A O 1
ATOM 725 N N . VAL A 1 93 ? -21.081 5.182 24.854 1.00 79.31 93 VAL A N 1
ATOM 726 C CA . VAL A 1 93 ? -22.179 5.351 25.817 1.00 79.31 93 VAL A CA 1
ATOM 727 C C . VAL A 1 93 ? -22.491 4.038 26.529 1.00 79.31 93 VAL A C 1
ATOM 729 O O . VAL A 1 93 ? -22.589 4.030 27.753 1.00 79.31 93 VAL A O 1
ATOM 732 N N . ILE A 1 94 ? -22.594 2.926 25.793 1.00 78.75 94 ILE A N 1
ATOM 733 C CA . ILE A 1 94 ? -22.860 1.602 26.373 1.00 78.75 94 ILE A CA 1
ATOM 734 C C . ILE A 1 94 ? -21.758 1.223 27.363 1.00 78.75 94 ILE A C 1
ATOM 736 O O . ILE A 1 94 ? -22.059 0.869 28.501 1.00 78.75 94 ILE A O 1
ATOM 740 N N . SER A 1 95 ? -20.495 1.360 26.965 1.00 76.94 95 SER A N 1
ATOM 741 C CA . SER A 1 95 ? -19.347 0.992 27.804 1.00 76.94 95 SER A CA 1
ATOM 742 C C . SER A 1 95 ? -19.287 1.846 29.070 1.00 76.94 95 SER A C 1
ATOM 744 O O . SER A 1 95 ? -19.154 1.322 30.174 1.00 76.94 95 SER A O 1
ATOM 746 N N . THR A 1 96 ? -19.509 3.156 28.928 1.00 75.38 96 THR A N 1
ATOM 747 C CA . THR A 1 96 ? -19.571 4.081 30.067 1.00 75.38 96 THR A CA 1
ATOM 748 C C . THR A 1 96 ? -20.738 3.746 31.003 1.00 75.38 96 THR A C 1
ATOM 750 O O . THR A 1 96 ? -20.573 3.745 32.220 1.00 75.38 96 THR A O 1
ATOM 753 N N . SER A 1 97 ? -21.913 3.408 30.457 1.00 72.94 97 SER A N 1
ATOM 754 C CA . SER A 1 97 ? -23.093 3.017 31.247 1.00 72.94 97 SER A CA 1
ATOM 755 C C . SER A 1 97 ? -22.920 1.680 31.974 1.00 72.94 97 SER A C 1
ATOM 757 O O . SER A 1 97 ? -23.511 1.474 33.031 1.00 72.94 97 SER A O 1
ATOM 759 N N . ALA A 1 98 ? -22.071 0.798 31.440 1.00 77.75 98 ALA A N 1
ATOM 760 C CA . ALA A 1 98 ? -21.671 -0.457 32.067 1.00 77.75 98 ALA A CA 1
ATOM 761 C C . ALA A 1 98 ? -20.580 -0.274 33.143 1.00 77.75 98 ALA A C 1
ATOM 763 O O . ALA A 1 98 ? -20.175 -1.249 33.771 1.00 77.75 98 ALA A O 1
ATOM 764 N N . GLY A 1 99 ? -20.109 0.959 33.373 1.00 75.44 99 GLY A N 1
ATOM 765 C CA . GLY A 1 99 ? -19.056 1.271 34.341 1.00 75.44 99 GLY A CA 1
ATOM 766 C C . GLY A 1 99 ? -17.631 1.030 33.831 1.00 75.44 99 GLY A C 1
ATOM 767 O O . GLY A 1 99 ? -16.689 1.111 34.618 1.00 75.44 99 GLY A O 1
ATOM 768 N N . GLU A 1 100 ? -17.442 0.756 32.535 1.00 78.38 100 GLU A N 1
ATOM 769 C CA . GLU A 1 100 ? -16.118 0.592 31.929 1.00 78.38 100 GLU A CA 1
ATOM 770 C C . GLU A 1 100 ? -15.512 1.964 31.578 1.00 78.38 100 GLU A C 1
ATOM 772 O O . GLU A 1 100 ? -16.066 2.730 30.786 1.00 78.38 100 GLU A O 1
ATOM 777 N N . LYS A 1 101 ? -14.329 2.270 32.128 1.00 78.56 101 LYS A N 1
ATOM 778 C CA . LYS A 1 101 ? -13.516 3.411 31.682 1.00 78.56 101 LYS A CA 1
ATOM 779 C C . LYS A 1 101 ? -12.646 2.986 30.493 1.00 78.56 101 LYS A C 1
ATOM 781 O O . LYS A 1 101 ? -11.630 2.327 30.686 1.00 78.56 101 LYS A O 1
ATOM 786 N N . ILE A 1 102 ? -13.042 3.368 29.274 1.00 78.31 102 ILE A N 1
ATOM 787 C CA . ILE A 1 102 ? -12.251 3.117 28.048 1.00 78.31 102 ILE A CA 1
ATOM 788 C C . ILE A 1 102 ? -10.973 3.964 28.026 1.00 78.31 102 ILE A C 1
ATOM 790 O O . ILE A 1 102 ? -9.937 3.489 27.576 1.00 78.31 102 ILE A O 1
ATOM 794 N N . TYR A 1 103 ? -11.059 5.211 28.491 1.00 80.38 103 TYR A N 1
ATOM 795 C CA . TYR A 1 103 ? -9.962 6.172 28.461 1.00 80.38 103 TYR A CA 1
ATOM 796 C C . TYR A 1 103 ? -9.564 6.597 29.867 1.00 80.38 103 TYR A C 1
ATOM 798 O O . TYR A 1 103 ? -10.417 6.768 30.741 1.00 80.38 103 TYR A O 1
ATOM 806 N N . GLU A 1 104 ? -8.268 6.826 30.052 1.00 79.88 104 GLU A N 1
ATOM 807 C CA . GLU A 1 104 ? -7.740 7.465 31.252 1.00 79.88 104 GLU A CA 1
ATOM 808 C C . GLU A 1 104 ? -8.183 8.931 31.353 1.00 79.88 104 GLU A C 1
ATOM 810 O O . GLU A 1 104 ? -8.402 9.625 30.351 1.00 79.88 104 GLU A O 1
ATOM 815 N N . ASP A 1 105 ? -8.276 9.427 32.585 1.00 77.75 105 ASP A N 1
ATOM 816 C CA . ASP A 1 105 ? -8.648 10.813 32.839 1.00 77.75 105 ASP A CA 1
ATOM 817 C C . ASP A 1 105 ? -7.603 11.754 32.193 1.00 77.75 105 ASP A C 1
ATOM 819 O O . ASP A 1 105 ? -6.393 11.608 32.373 1.00 77.75 105 ASP A O 1
ATOM 823 N N . GLY A 1 106 ? -8.063 12.712 31.383 1.00 71.94 106 GLY A N 1
ATOM 824 C CA . GLY A 1 106 ? -7.186 13.625 30.637 1.00 71.94 106 GLY A CA 1
ATOM 825 C C . GLY A 1 106 ? -6.613 13.070 29.326 1.00 71.94 106 GLY A C 1
ATOM 826 O O . GLY A 1 106 ? -5.820 13.764 28.690 1.00 71.94 106 GLY A O 1
ATOM 827 N N . TYR A 1 107 ? -7.030 11.881 28.871 1.00 76.50 107 TYR A N 1
ATOM 828 C CA . TYR A 1 107 ? -6.631 11.315 27.573 1.00 76.50 107 TYR A CA 1
ATOM 829 C C . TYR A 1 107 ? -6.822 12.302 26.409 1.00 76.50 107 TYR A C 1
ATOM 831 O O . TYR A 1 107 ? -5.891 12.563 25.652 1.00 76.50 107 TYR A O 1
ATOM 839 N N . PHE A 1 108 ? -7.994 12.937 26.315 1.00 73.44 108 PHE A N 1
ATOM 840 C CA . PHE A 1 108 ? -8.302 13.878 25.233 1.00 73.44 108 PHE A CA 1
ATOM 841 C C . PHE A 1 108 ? -7.448 15.151 25.243 1.00 73.44 108 PHE A C 1
ATOM 843 O O . PHE A 1 108 ? -7.255 15.757 24.193 1.00 73.44 108 PHE A O 1
ATOM 850 N N . ASN A 1 109 ? -6.864 15.519 26.385 1.00 78.56 109 ASN A N 1
ATOM 851 C CA . ASN A 1 109 ? -5.930 16.644 26.456 1.00 78.56 109 ASN A CA 1
ATOM 852 C C . ASN A 1 109 ? -4.589 16.302 25.791 1.00 78.56 109 ASN A C 1
ATOM 854 O O . ASN A 1 109 ? -3.890 17.199 25.335 1.00 78.56 109 ASN A O 1
ATOM 858 N N . LYS A 1 110 ? -4.234 15.012 25.705 1.00 73.38 110 LYS A N 1
ATOM 859 C CA . LYS A 1 110 ? -3.022 14.546 25.019 1.00 73.38 110 LYS A CA 1
ATOM 860 C C . LYS A 1 110 ? -3.179 14.575 23.494 1.00 73.38 110 LYS A C 1
ATOM 862 O O . LYS A 1 110 ? -2.178 14.651 22.796 1.00 73.38 110 LYS A O 1
ATOM 867 N N . LEU A 1 111 ? -4.408 14.583 22.959 1.00 66.88 111 LEU A N 1
ATOM 868 C CA . LEU A 1 111 ? -4.643 14.598 21.505 1.00 66.88 111 LEU A CA 1
ATOM 869 C C . LEU A 1 111 ? -4.173 15.880 20.805 1.00 66.88 111 LEU A C 1
ATOM 871 O O . LEU A 1 111 ? -3.987 15.857 19.589 1.00 66.88 111 LEU A O 1
ATOM 875 N N . SER A 1 112 ? -3.982 16.988 21.528 1.00 72.38 112 SER A N 1
ATOM 876 C CA . SER A 1 112 ? -3.401 18.200 20.937 1.00 72.38 112 SER A CA 1
ATOM 877 C C . SER A 1 112 ? -1.914 18.046 20.608 1.00 72.38 112 SER A C 1
ATOM 879 O O . SER A 1 112 ? -1.385 18.823 19.816 1.00 72.38 112 SER A O 1
ATOM 881 N N . ASP A 1 113 ? -1.236 17.062 21.204 1.00 78.12 113 ASP A N 1
ATOM 882 C CA . ASP A 1 113 ? 0.141 16.721 20.870 1.00 78.12 113 ASP A CA 1
ATOM 883 C C . ASP A 1 113 ? 0.175 15.916 19.561 1.00 78.12 113 ASP A C 1
ATOM 885 O O . ASP A 1 113 ? -0.422 14.843 19.431 1.00 78.12 113 ASP A O 1
ATOM 889 N N . THR A 1 114 ? 0.893 16.442 18.567 1.00 75.69 114 THR A N 1
ATOM 890 C CA . THR A 1 114 ? 0.974 15.833 17.238 1.00 75.69 114 THR A CA 1
ATOM 891 C C . THR A 1 114 ? 1.689 14.488 17.229 1.00 75.69 114 THR A C 1
ATOM 893 O O . THR A 1 114 ? 1.363 13.645 16.397 1.00 75.69 114 THR A O 1
ATOM 896 N N . GLU A 1 115 ? 2.668 14.273 18.106 1.00 75.19 115 GLU A N 1
ATOM 897 C CA . GLU A 1 115 ? 3.404 13.009 18.189 1.00 75.19 115 GLU A CA 1
ATOM 898 C C . GLU A 1 115 ? 2.563 11.939 18.884 1.00 75.19 115 GLU A C 1
ATOM 900 O O . GLU A 1 115 ? 2.511 10.796 18.421 1.00 75.19 115 GLU A O 1
ATOM 905 N N . PHE A 1 116 ? 1.813 12.325 19.920 1.00 71.12 116 PHE A N 1
ATOM 906 C CA . PHE A 1 116 ? 0.822 11.448 20.540 1.00 71.12 116 PHE A CA 1
ATOM 907 C C . PHE A 1 116 ? -0.287 11.057 19.552 1.00 71.12 116 PHE A C 1
ATOM 909 O O . PHE A 1 116 ? -0.572 9.877 19.368 1.00 71.12 116 PHE A O 1
ATOM 916 N N . LEU A 1 117 ? -0.867 12.025 18.836 1.00 66.69 117 LEU A N 1
ATOM 917 C CA . LEU A 1 117 ? -1.914 11.747 17.851 1.00 66.69 117 LEU A CA 1
ATOM 918 C C . LEU A 1 117 ? -1.419 10.831 16.719 1.00 66.69 117 LEU A C 1
ATOM 920 O O . LEU A 1 117 ? -2.123 9.907 16.306 1.00 66.69 117 LEU A O 1
ATOM 924 N N . LYS A 1 118 ? -0.200 11.063 16.213 1.00 68.75 118 LYS A N 1
ATOM 925 C CA . LYS A 1 118 ? 0.417 10.190 15.204 1.00 68.75 118 LYS A CA 1
ATOM 926 C C . LYS A 1 118 ? 0.609 8.773 15.730 1.00 68.75 118 LYS A C 1
ATOM 928 O O . LYS A 1 118 ? 0.368 7.833 14.975 1.00 68.75 118 LYS A O 1
ATOM 933 N N . SER A 1 119 ? 1.050 8.607 16.978 1.00 74.00 119 SER A N 1
ATOM 934 C CA . SER A 1 119 ? 1.302 7.279 17.544 1.00 74.00 119 SER A CA 1
ATOM 935 C C . SER A 1 119 ? 0.010 6.466 17.663 1.00 74.00 119 SER A C 1
ATOM 937 O O . SER A 1 119 ? -0.006 5.311 17.241 1.00 74.00 119 SER A O 1
ATOM 939 N N . GLU A 1 120 ? -1.090 7.090 18.091 1.00 76.44 120 GLU A N 1
ATOM 940 C CA . GLU A 1 120 ? -2.423 6.474 18.176 1.00 76.44 120 GLU A CA 1
ATOM 941 C C . GLU A 1 120 ? -2.952 6.042 16.799 1.00 76.44 120 GLU A C 1
ATOM 943 O O . GLU A 1 120 ? -3.400 4.907 16.605 1.00 76.44 120 GLU A O 1
ATOM 948 N N . ILE A 1 121 ? -2.824 6.914 15.792 1.00 70.81 121 ILE A N 1
ATOM 949 C CA . ILE A 1 121 ? -3.207 6.594 14.408 1.00 70.81 121 ILE A CA 1
ATOM 950 C C . ILE A 1 121 ? -2.356 5.438 13.862 1.00 70.81 121 ILE A C 1
ATOM 952 O O . ILE A 1 121 ? -2.881 4.516 13.231 1.00 70.81 121 ILE A O 1
ATOM 956 N N . MET A 1 122 ? -1.044 5.467 14.101 1.00 75.44 122 MET A N 1
ATOM 957 C CA . MET A 1 122 ? -0.120 4.434 13.630 1.00 75.44 122 MET A CA 1
ATOM 958 C C . MET A 1 122 ? -0.340 3.098 14.339 1.00 75.44 122 MET A C 1
ATOM 960 O O . MET A 1 122 ? -0.223 2.055 13.695 1.00 75.44 122 MET A O 1
ATOM 964 N N . ALA A 1 123 ? -0.692 3.105 15.625 1.00 75.44 123 ALA A N 1
ATOM 965 C CA . ALA A 1 123 ? -1.041 1.904 16.375 1.00 75.44 123 ALA A CA 1
ATOM 966 C C . ALA A 1 123 ? -2.294 1.237 15.790 1.00 75.44 123 ALA A C 1
ATOM 968 O O . ALA A 1 123 ? -2.251 0.052 15.437 1.00 75.44 123 ALA A O 1
ATOM 969 N N . ALA A 1 124 ? -3.359 2.016 15.568 1.00 71.56 124 ALA A N 1
ATOM 970 C CA . ALA A 1 124 ? -4.580 1.555 14.909 1.00 71.56 124 ALA A CA 1
ATOM 971 C C . ALA A 1 124 ? -4.294 0.984 13.508 1.00 71.56 124 ALA A C 1
ATOM 973 O O . ALA A 1 124 ? -4.699 -0.134 13.171 1.00 71.56 124 ALA A O 1
ATOM 974 N N . PHE A 1 125 ? -3.537 1.710 12.685 1.00 71.19 125 PHE A N 1
ATOM 975 C CA . PHE A 1 125 ? -3.200 1.245 11.341 1.00 71.19 125 PHE A CA 1
ATOM 976 C C . PHE A 1 125 ? -2.321 -0.015 11.360 1.00 71.19 125 PHE A C 1
ATOM 978 O O . PHE A 1 125 ? -2.557 -0.954 10.600 1.00 71.19 125 PHE A O 1
ATOM 985 N N . SER A 1 126 ? -1.345 -0.087 12.266 1.00 75.12 126 SER A N 1
ATOM 986 C CA . SER A 1 126 ? -0.494 -1.265 12.462 1.00 75.12 126 SER A CA 1
ATOM 987 C C . SER A 1 126 ? -1.316 -2.496 12.846 1.00 75.12 126 SER A C 1
ATOM 989 O O . SER A 1 126 ? -1.098 -3.582 12.305 1.00 75.12 126 SER A O 1
ATOM 991 N N . GLN A 1 127 ? -2.313 -2.339 13.720 1.00 78.19 127 GLN A N 1
ATOM 992 C CA . GLN A 1 127 ? -3.214 -3.426 14.101 1.00 78.19 127 GLN A CA 1
ATOM 993 C C . GLN A 1 127 ? -4.037 -3.946 12.915 1.00 78.19 127 GLN A C 1
ATOM 995 O O . GLN A 1 127 ? -4.216 -5.157 12.787 1.00 78.19 127 GLN A O 1
ATOM 1000 N N . PHE A 1 128 ? -4.496 -3.066 12.025 1.00 76.75 128 PHE A N 1
ATOM 1001 C CA . PHE A 1 128 ? -5.134 -3.471 10.771 1.00 76.75 128 PHE A CA 1
ATOM 1002 C C . PHE A 1 128 ? -4.164 -4.195 9.830 1.00 76.75 128 PHE A C 1
ATOM 1004 O O . PHE A 1 128 ? -4.468 -5.284 9.337 1.00 76.75 128 PHE A O 1
ATOM 1011 N N . MET A 1 129 ? -2.964 -3.646 9.634 1.00 77.44 129 MET A N 1
ATOM 1012 C CA . MET A 1 129 ? -1.953 -4.230 8.748 1.00 77.44 129 MET A CA 1
ATOM 1013 C C . MET A 1 129 ? -1.495 -5.619 9.202 1.00 77.44 129 MET A C 1
ATOM 1015 O O . MET A 1 129 ? -1.322 -6.501 8.361 1.00 77.44 129 MET A O 1
ATOM 1019 N N . LYS A 1 130 ? -1.375 -5.856 10.516 1.00 79.00 130 LYS A N 1
ATOM 1020 C CA . LYS A 1 130 ? -1.068 -7.185 11.076 1.00 79.00 130 LYS A CA 1
ATOM 1021 C C . LYS A 1 130 ? -2.081 -8.248 10.644 1.00 79.00 130 LYS A C 1
ATOM 1023 O O . LYS A 1 130 ? -1.707 -9.395 10.410 1.00 79.00 130 LYS A O 1
ATOM 1028 N N . GLU A 1 131 ? -3.361 -7.904 10.525 1.00 72.81 131 GLU A N 1
ATOM 1029 C CA . GLU A 1 131 ? -4.377 -8.858 10.068 1.00 72.81 131 GLU A CA 1
ATOM 1030 C C . GLU A 1 131 ? -4.360 -9.058 8.555 1.00 72.81 131 GLU A C 1
ATOM 1032 O O . GLU A 1 131 ? -4.486 -10.193 8.091 1.00 72.81 131 GLU A O 1
ATOM 1037 N N . ILE A 1 132 ? -4.102 -8.003 7.780 1.00 73.06 132 ILE A N 1
ATOM 1038 C CA . ILE A 1 132 ? -3.851 -8.133 6.339 1.00 73.06 132 ILE A CA 1
ATOM 1039 C C . ILE A 1 132 ? -2.659 -9.064 6.076 1.00 73.06 132 ILE A C 1
ATOM 1041 O O . ILE A 1 132 ? -2.720 -9.928 5.197 1.00 73.06 132 ILE A O 1
ATOM 1045 N N . GLU A 1 133 ? -1.599 -8.953 6.874 1.00 72.38 133 GLU A N 1
ATOM 1046 C CA . GLU A 1 133 ? -0.439 -9.840 6.803 1.00 72.38 133 GLU A CA 1
ATOM 1047 C C . GLU A 1 133 ? -0.800 -11.288 7.166 1.00 72.38 133 GLU A C 1
ATOM 1049 O O . GLU A 1 133 ? -0.418 -12.219 6.449 1.00 72.38 133 GLU A O 1
ATOM 1054 N N . LYS A 1 134 ? -1.610 -11.508 8.211 1.00 76.25 134 LYS A N 1
ATOM 1055 C CA . LYS A 1 134 ? -2.114 -12.850 8.556 1.00 76.25 134 LYS A CA 1
ATOM 1056 C C . LYS A 1 134 ? -2.937 -13.457 7.423 1.00 76.25 134 LYS A C 1
ATOM 1058 O O . LYS A 1 134 ? -2.713 -14.622 7.091 1.00 76.25 134 LYS A O 1
ATOM 1063 N N . ILE A 1 135 ? -3.843 -12.698 6.808 1.00 71.62 135 ILE A N 1
ATOM 1064 C CA . ILE A 1 135 ? -4.631 -13.148 5.649 1.00 71.62 135 ILE A CA 1
ATOM 1065 C C . ILE A 1 135 ? -3.698 -13.488 4.483 1.00 71.62 135 ILE A C 1
ATOM 1067 O O . ILE A 1 135 ? -3.774 -14.590 3.944 1.00 71.62 135 ILE A O 1
ATOM 1071 N N . SER A 1 136 ? -2.754 -12.603 4.158 1.00 67.56 136 SER A N 1
ATOM 1072 C CA . SER A 1 136 ? -1.749 -12.824 3.110 1.00 67.56 136 SER A CA 1
ATOM 1073 C C . SER A 1 136 ? -0.929 -14.097 3.349 1.00 67.56 136 SER A C 1
ATOM 1075 O O . SER A 1 136 ? -0.716 -14.892 2.430 1.00 67.56 136 SER A O 1
ATOM 1077 N N . SER A 1 137 ? -0.529 -14.356 4.598 1.00 68.88 137 SER A N 1
ATOM 1078 C CA . SER A 1 137 ? 0.216 -15.561 4.973 1.00 68.88 137 SER A CA 1
ATOM 1079 C C . SER A 1 137 ? -0.615 -16.842 4.828 1.00 68.88 137 SER A C 1
ATOM 1081 O O . SER A 1 137 ? -0.079 -17.870 4.414 1.00 68.88 137 SER A O 1
ATOM 1083 N N . LYS A 1 138 ? -1.923 -16.793 5.122 1.00 70.00 138 LYS A N 1
ATOM 1084 C CA . LYS A 1 138 ? -2.849 -17.924 4.948 1.00 70.00 138 LYS A CA 1
ATOM 1085 C C . LYS A 1 138 ? -3.093 -18.215 3.471 1.00 70.00 138 LYS A C 1
ATOM 1087 O O . LYS A 1 138 ? -2.911 -19.352 3.050 1.00 70.00 138 LYS A O 1
ATOM 1092 N N . VAL A 1 139 ? -3.380 -17.180 2.682 1.00 68.06 139 VAL A N 1
ATOM 1093 C CA . VAL A 1 139 ? -3.554 -17.291 1.226 1.00 68.06 139 VAL A CA 1
ATOM 1094 C C . VAL A 1 139 ? -2.279 -17.829 0.570 1.00 68.06 139 VAL A C 1
ATOM 1096 O O . VAL A 1 139 ? -2.339 -18.746 -0.241 1.00 68.06 139 VAL A O 1
ATOM 1099 N N . SER A 1 140 ? -1.102 -17.339 0.971 1.00 60.78 140 SER A N 1
ATOM 1100 C CA . SER A 1 140 ? 0.182 -17.843 0.460 1.00 60.78 140 SER A CA 1
ATOM 1101 C C . SER A 1 140 ? 0.407 -19.324 0.791 1.00 60.78 140 SER A C 1
ATOM 1103 O O . SER A 1 140 ? 0.974 -20.057 -0.019 1.00 60.78 140 SER A O 1
ATOM 1105 N N . LYS A 1 141 ? -0.042 -19.788 1.964 1.00 63.09 141 LYS A N 1
ATOM 1106 C CA . LYS A 1 141 ? 0.028 -21.206 2.348 1.00 63.09 141 LYS A CA 1
ATOM 1107 C C . LYS A 1 141 ? -0.937 -22.064 1.524 1.00 63.09 141 LYS A C 1
ATOM 1109 O O . LYS A 1 141 ? -0.523 -23.112 1.046 1.00 63.09 141 LYS A O 1
ATOM 1114 N N . GLU A 1 142 ? -2.168 -21.617 1.288 1.00 55.03 142 GLU A N 1
ATOM 1115 C CA . GLU A 1 142 ? -3.155 -22.347 0.470 1.00 55.03 142 GLU A CA 1
ATOM 1116 C C . GLU A 1 142 ? -2.769 -22.422 -1.019 1.00 55.03 142 GLU A C 1
ATOM 1118 O O . GLU A 1 142 ? -2.891 -23.478 -1.648 1.00 55.03 142 GLU A O 1
ATOM 1123 N N . VAL A 1 143 ? -2.217 -21.338 -1.574 1.00 53.41 143 VAL A N 1
ATOM 1124 C CA . VAL A 1 143 ? -1.705 -21.305 -2.956 1.00 53.41 143 VAL A CA 1
ATOM 1125 C C . VAL A 1 143 ? -0.524 -22.266 -3.133 1.00 53.41 143 VAL A C 1
ATOM 1127 O O . VAL A 1 143 ? -0.427 -22.944 -4.155 1.00 53.41 143 VAL A O 1
ATOM 1130 N N . ASN A 1 144 ? 0.347 -22.391 -2.128 1.00 50.09 144 ASN A N 1
ATOM 1131 C CA . ASN A 1 144 ? 1.455 -23.346 -2.172 1.00 50.09 144 ASN A CA 1
ATOM 1132 C C . ASN A 1 144 ? 0.995 -24.801 -1.982 1.00 50.09 144 ASN A C 1
ATOM 1134 O O . ASN A 1 144 ? 1.529 -25.681 -2.653 1.00 50.09 144 ASN A O 1
ATOM 1138 N N . SER A 1 145 ? -0.037 -25.053 -1.167 1.00 46.81 145 SER A N 1
ATOM 1139 C CA . SER A 1 145 ? -0.637 -26.389 -1.000 1.00 46.81 145 SER A CA 1
ATOM 1140 C C . SER A 1 145 ? -1.263 -26.934 -2.292 1.00 46.81 145 SER A C 1
ATOM 1142 O O . SER A 1 145 ? -1.253 -28.144 -2.523 1.00 46.81 145 SER A O 1
ATOM 1144 N N . SER A 1 146 ? -1.735 -26.051 -3.175 1.00 43.78 146 SER A N 1
ATOM 1145 C CA . SER A 1 146 ? -2.335 -26.414 -4.470 1.00 43.78 146 SER A CA 1
ATOM 1146 C C . SER A 1 146 ? -1.301 -26.846 -5.528 1.00 43.78 146 SER A C 1
ATOM 1148 O O . SER A 1 146 ? -1.649 -27.525 -6.489 1.00 43.78 146 SER A O 1
ATOM 1150 N N . ASN A 1 147 ?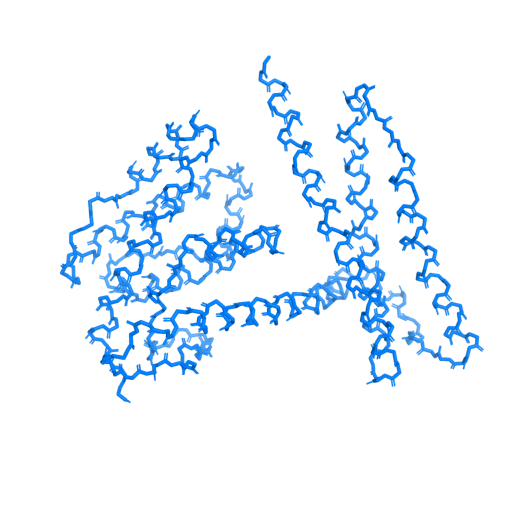 -0.015 -26.523 -5.336 1.00 42.16 147 ASN A N 1
ATOM 1151 C CA . ASN A 1 147 ? 1.083 -26.906 -6.240 1.00 42.16 147 ASN A CA 1
ATOM 1152 C C . ASN A 1 147 ? 1.820 -28.194 -5.818 1.00 42.16 147 ASN A C 1
ATOM 1154 O O . ASN A 1 147 ? 2.728 -28.654 -6.516 1.00 42.16 147 ASN A O 1
ATOM 1158 N N . THR A 1 148 ? 1.432 -28.808 -4.698 1.00 39.78 148 THR A N 1
ATOM 1159 C CA . THR A 1 148 ? 2.144 -29.956 -4.106 1.00 39.78 148 THR A CA 1
ATOM 1160 C C . THR A 1 148 ? 1.846 -31.310 -4.760 1.00 39.78 148 THR A C 1
ATOM 1162 O O . THR A 1 148 ? 2.461 -32.306 -4.388 1.00 39.78 148 THR A O 1
ATOM 1165 N N . ALA A 1 149 ? 0.966 -31.377 -5.765 1.00 39.62 149 ALA A N 1
ATOM 1166 C CA . ALA A 1 149 ? 0.689 -32.625 -6.483 1.00 39.62 149 ALA A CA 1
ATOM 1167 C C . ALA A 1 149 ? 1.728 -32.973 -7.572 1.00 39.62 149 ALA A C 1
ATOM 1169 O O . ALA A 1 149 ? 1.738 -34.107 -8.038 1.00 39.62 149 ALA A O 1
ATOM 1170 N N . HIS A 1 150 ? 2.630 -32.055 -7.964 1.00 37.19 150 HIS A N 1
ATOM 1171 C CA . HIS A 1 150 ? 3.486 -32.277 -9.145 1.00 37.19 150 HIS A CA 1
ATOM 1172 C C . HIS A 1 150 ? 5.006 -32.163 -8.978 1.00 37.19 150 HIS A C 1
ATOM 1174 O O . HIS A 1 150 ? 5.718 -32.298 -9.971 1.00 37.19 150 HIS A O 1
ATOM 1180 N N . LYS A 1 151 ? 5.556 -31.998 -7.769 1.00 35.53 151 LYS A N 1
ATOM 1181 C CA . LYS A 1 151 ? 7.023 -32.007 -7.588 1.00 35.53 151 LYS A CA 1
ATOM 1182 C C . LYS A 1 151 ? 7.475 -32.776 -6.349 1.00 35.53 151 LYS A C 1
ATOM 1184 O O . LYS A 1 151 ? 8.002 -32.212 -5.398 1.00 35.53 151 LYS A O 1
ATOM 1189 N N . LYS A 1 152 ? 7.336 -34.103 -6.401 1.00 43.22 152 LYS A N 1
ATOM 1190 C CA . LYS A 1 152 ? 8.267 -35.007 -5.711 1.00 43.22 152 LYS A CA 1
ATOM 1191 C C . LYS A 1 152 ? 9.499 -35.182 -6.598 1.00 43.22 152 LYS A C 1
ATOM 1193 O O . LYS A 1 152 ? 9.464 -35.992 -7.513 1.00 43.22 152 LYS A O 1
ATOM 1198 N N . ALA A 1 153 ? 10.542 -34.401 -6.337 1.00 34.66 153 ALA A N 1
ATOM 1199 C CA . ALA A 1 153 ? 11.955 -34.782 -6.451 1.00 34.66 153 ALA A CA 1
ATOM 1200 C C . ALA A 1 153 ? 12.826 -33.532 -6.258 1.00 34.66 153 ALA A C 1
ATOM 1202 O O . ALA A 1 153 ? 12.614 -32.518 -6.916 1.00 34.66 153 ALA A O 1
ATOM 1203 N N . SER A 1 154 ? 13.833 -33.662 -5.395 1.00 29.11 154 SER A N 1
ATOM 1204 C CA . SER A 1 154 ? 14.879 -32.682 -5.073 1.00 29.11 154 SER A CA 1
ATOM 1205 C C . SER A 1 154 ? 14.541 -31.605 -4.031 1.00 29.11 154 SER A C 1
ATOM 1207 O O . SER A 1 154 ? 14.318 -30.442 -4.335 1.00 29.11 154 SER A O 1
ATOM 1209 N N . ASN A 1 155 ? 14.566 -32.075 -2.785 1.00 33.66 155 ASN A N 1
ATOM 1210 C CA . ASN A 1 155 ? 15.419 -31.614 -1.686 1.00 33.66 155 ASN A CA 1
ATOM 1211 C C . ASN A 1 155 ? 15.342 -30.168 -1.140 1.00 33.66 155 ASN A C 1
ATOM 1213 O O . ASN A 1 155 ? 15.535 -29.183 -1.840 1.00 33.66 155 ASN A O 1
ATOM 1217 N N . GLN A 1 156 ? 15.174 -30.154 0.187 1.00 35.44 156 GLN A N 1
ATOM 1218 C CA . GLN A 1 156 ? 15.336 -29.100 1.193 1.00 35.44 156 GLN A CA 1
ATOM 1219 C C . GLN A 1 156 ? 14.467 -27.835 1.118 1.00 35.44 156 GLN A C 1
ATOM 1221 O O . GLN A 1 156 ? 14.785 -26.811 0.522 1.00 35.44 156 GLN A O 1
ATOM 1226 N N . ASN A 1 157 ? 13.393 -27.914 1.913 1.00 40.94 157 ASN A N 1
ATOM 1227 C CA . ASN A 1 157 ? 12.802 -26.813 2.662 1.00 40.94 157 ASN A CA 1
ATOM 1228 C C . ASN A 1 157 ? 13.879 -25.891 3.265 1.00 40.94 157 ASN A C 1
ATOM 1230 O O . ASN A 1 157 ? 14.403 -26.179 4.336 1.00 40.94 157 ASN A O 1
ATOM 1234 N N . VAL A 1 158 ? 14.118 -24.739 2.641 1.00 41.00 158 VAL A N 1
ATOM 1235 C CA . VAL A 1 158 ? 14.627 -23.550 3.339 1.00 41.00 158 VAL A CA 1
ATOM 1236 C C . VAL A 1 158 ? 13.443 -22.607 3.534 1.00 41.00 158 VAL A C 1
ATOM 1238 O O . VAL A 1 158 ? 13.245 -21.616 2.833 1.00 41.00 158 VAL A O 1
ATOM 1241 N N . GLY A 1 159 ? 12.569 -23.008 4.455 1.00 35.12 159 GLY A N 1
ATOM 1242 C CA . GLY A 1 159 ? 11.491 -22.182 4.973 1.00 35.12 159 GLY A CA 1
ATOM 1243 C C . GLY A 1 159 ? 11.943 -21.488 6.255 1.00 35.12 159 GLY A C 1
ATOM 1244 O O . GLY A 1 159 ? 12.443 -22.138 7.163 1.00 35.12 159 GLY A O 1
ATOM 1245 N N . ALA A 1 160 ? 11.691 -20.180 6.333 1.00 31.58 160 ALA A N 1
ATOM 1246 C CA . ALA A 1 160 ? 11.592 -19.409 7.577 1.00 31.58 160 ALA A CA 1
ATOM 1247 C C . ALA A 1 160 ? 12.880 -19.085 8.377 1.00 31.58 160 ALA A C 1
ATOM 1249 O O . ALA A 1 160 ? 12.803 -18.949 9.593 1.00 31.58 160 ALA A O 1
ATOM 1250 N N . GLY A 1 161 ? 14.028 -18.857 7.718 1.00 35.34 161 GLY A N 1
ATOM 1251 C CA . GLY A 1 161 ? 15.255 -18.350 8.376 1.00 35.34 161 GLY A CA 1
ATOM 1252 C C . GLY A 1 161 ? 15.847 -17.030 7.842 1.00 35.34 161 GLY A C 1
ATOM 1253 O O . GLY A 1 161 ? 16.784 -16.503 8.427 1.00 35.34 161 GLY A O 1
ATOM 1254 N N . ALA A 1 162 ? 15.328 -16.461 6.749 1.00 38.62 162 ALA A N 1
ATOM 1255 C CA . ALA A 1 162 ? 16.043 -15.444 5.957 1.00 38.62 162 ALA A CA 1
ATOM 1256 C C . ALA A 1 162 ? 15.835 -13.968 6.373 1.00 38.62 162 ALA A C 1
ATOM 1258 O O . ALA A 1 162 ? 16.099 -13.057 5.592 1.00 38.62 162 ALA A O 1
ATOM 1259 N N . TYR A 1 163 ? 15.340 -13.692 7.579 1.00 38.38 163 TYR A N 1
ATOM 1260 C CA . TYR A 1 163 ? 15.154 -12.314 8.051 1.00 38.38 163 TYR A CA 1
ATOM 1261 C C . TYR A 1 163 ? 15.474 -12.213 9.538 1.00 38.38 163 TYR A C 1
ATOM 1263 O O . TYR A 1 163 ? 14.589 -12.175 10.390 1.00 38.38 163 TYR A O 1
ATOM 1271 N N . LYS A 1 164 ? 16.772 -12.149 9.843 1.00 29.45 164 LYS A N 1
ATOM 1272 C CA . LYS A 1 164 ? 17.245 -11.551 11.090 1.00 29.45 164 LYS A CA 1
ATOM 1273 C C . LYS A 1 164 ? 17.481 -10.068 10.815 1.00 29.45 164 LYS A C 1
ATOM 1275 O O . LYS A 1 164 ? 18.229 -9.711 9.910 1.00 29.45 164 LYS A O 1
ATOM 1280 N N . TYR A 1 165 ? 16.760 -9.215 11.533 1.00 33.84 165 TYR A N 1
ATOM 1281 C CA . TYR A 1 165 ? 16.946 -7.772 11.487 1.00 33.84 165 TYR A CA 1
ATOM 1282 C C . TYR A 1 165 ? 18.220 -7.457 12.280 1.00 33.84 165 TYR A C 1
ATOM 1284 O O . TYR A 1 165 ? 18.233 -7.623 13.496 1.00 33.84 165 TYR A O 1
ATOM 1292 N N . THR A 1 166 ? 19.296 -7.072 11.601 1.00 31.86 166 THR A N 1
ATOM 1293 C CA . THR A 1 166 ? 20.418 -6.365 12.224 1.00 31.86 166 THR A CA 1
ATOM 1294 C C . THR A 1 166 ? 20.289 -4.900 11.831 1.00 31.86 166 THR A C 1
ATOM 1296 O O . THR A 1 166 ? 20.495 -4.516 10.679 1.00 31.86 166 THR A O 1
ATOM 1299 N N . GLU A 1 167 ? 19.801 -4.105 12.783 1.00 35.38 167 GLU A N 1
ATOM 1300 C CA . GLU A 1 167 ? 20.037 -2.664 12.806 1.00 35.38 167 GLU A CA 1
ATOM 1301 C C . GLU A 1 167 ? 21.550 -2.441 12.870 1.00 35.38 167 GLU A C 1
ATOM 1303 O O . GLU A 1 167 ? 22.250 -3.189 13.544 1.00 35.38 167 GLU A O 1
ATOM 1308 N N . ASP A 1 168 ? 22.027 -1.437 12.142 1.00 30.53 168 ASP A N 1
ATOM 1309 C CA . ASP A 1 168 ? 23.431 -1.048 11.989 1.00 30.53 168 ASP A CA 1
ATOM 1310 C C . ASP A 1 168 ? 24.351 -1.987 11.196 1.00 30.53 168 ASP A C 1
ATOM 1312 O O . ASP A 1 168 ? 24.674 -3.093 11.606 1.00 30.53 168 ASP A O 1
ATOM 1316 N N . ALA A 1 169 ? 24.801 -1.471 10.042 1.00 40.97 169 ALA A N 1
ATOM 1317 C CA . ALA A 1 169 ? 26.113 -1.646 9.398 1.00 40.97 169 ALA A CA 1
ATOM 1318 C C . ALA A 1 169 ? 26.934 -2.931 9.683 1.00 40.97 169 ALA A C 1
ATOM 1320 O O . ALA A 1 169 ? 28.153 -2.861 9.839 1.00 40.97 169 ALA A O 1
ATOM 1321 N N . GLY A 1 170 ? 26.298 -4.101 9.706 1.00 39.19 170 GLY A N 1
ATOM 1322 C CA . GLY A 1 170 ? 26.912 -5.373 10.073 1.00 39.19 170 GLY A CA 1
ATOM 1323 C C . GLY A 1 170 ? 26.635 -6.451 9.033 1.00 39.19 170 GLY A C 1
ATOM 1324 O O . GLY A 1 170 ? 25.511 -6.583 8.549 1.00 39.19 170 GLY A O 1
ATOM 1325 N N . ASP A 1 171 ? 27.692 -7.179 8.691 1.00 49.91 171 ASP A N 1
ATOM 1326 C CA . ASP A 1 171 ? 27.788 -8.233 7.681 1.00 49.91 171 ASP A CA 1
ATOM 1327 C C . ASP A 1 171 ? 26.528 -9.126 7.609 1.00 49.91 171 ASP A C 1
ATOM 1329 O O . ASP A 1 171 ? 26.132 -9.790 8.573 1.00 49.91 171 ASP A O 1
ATOM 1333 N N . PHE A 1 172 ? 25.828 -9.083 6.471 1.00 57.41 172 PHE A N 1
ATOM 1334 C CA . PHE A 1 172 ? 24.607 -9.858 6.261 1.00 57.41 172 PHE A CA 1
ATOM 1335 C C . PHE A 1 172 ? 24.974 -11.321 5.994 1.00 57.41 172 PHE A C 1
ATOM 1337 O O . PHE A 1 172 ? 25.440 -11.664 4.913 1.00 57.41 172 PHE A O 1
ATOM 1344 N N . HIS A 1 173 ? 24.697 -12.198 6.959 1.00 55.34 173 HIS A N 1
ATOM 1345 C CA . HIS A 1 173 ? 24.931 -13.644 6.853 1.00 55.34 173 HIS A CA 1
ATOM 1346 C C . HIS A 1 173 ? 23.640 -14.430 6.552 1.00 55.34 173 HIS A C 1
ATOM 1348 O O . HIS A 1 173 ? 23.329 -15.416 7.220 1.00 55.34 173 HIS A O 1
ATOM 1354 N N . GLY A 1 174 ? 22.834 -13.955 5.596 1.00 67.81 174 GLY A N 1
ATOM 1355 C CA . GLY A 1 174 ? 21.530 -14.531 5.248 1.00 67.81 174 GLY A CA 1
ATOM 1356 C C . GLY A 1 174 ? 21.407 -14.932 3.775 1.00 67.81 174 GLY A C 1
ATOM 1357 O O . GLY A 1 174 ? 22.189 -14.508 2.932 1.00 67.81 174 GLY A O 1
ATOM 1358 N N . MET A 1 175 ? 20.382 -15.721 3.438 1.00 78.19 175 MET A N 1
ATOM 1359 C CA . MET A 1 175 ? 19.963 -15.894 2.040 1.00 78.19 175 MET A CA 1
ATOM 1360 C C . MET A 1 175 ? 19.025 -14.755 1.634 1.00 78.19 175 MET A C 1
ATOM 1362 O O . MET A 1 175 ? 18.150 -14.347 2.398 1.00 78.19 175 MET A O 1
ATOM 1366 N N . LEU A 1 176 ? 19.161 -14.268 0.406 1.00 83.19 176 LEU A N 1
ATOM 1367 C CA . LEU A 1 176 ? 18.265 -13.278 -0.181 1.00 83.19 176 LEU A CA 1
ATOM 1368 C C . LEU A 1 176 ? 17.020 -13.958 -0.750 1.00 83.19 176 LEU A C 1
ATOM 1370 O O . LEU A 1 176 ? 17.072 -15.067 -1.283 1.00 83.19 176 LEU A O 1
ATOM 1374 N N . LYS A 1 177 ? 15.868 -13.287 -0.696 1.00 79.75 177 LYS A N 1
ATOM 1375 C CA . LYS A 1 177 ? 14.648 -13.832 -1.300 1.00 79.75 177 LYS A CA 1
ATOM 1376 C C . LYS A 1 177 ? 14.801 -13.870 -2.827 1.00 79.75 177 LYS A C 1
ATOM 1378 O O . LYS A 1 177 ? 15.243 -12.899 -3.431 1.00 79.75 177 LYS A O 1
ATOM 1383 N N . GLU A 1 178 ? 14.399 -14.966 -3.467 1.00 81.94 178 GLU A N 1
ATOM 1384 C CA . GLU A 1 178 ? 14.554 -15.172 -4.925 1.00 81.94 178 GLU A CA 1
ATOM 1385 C C . GLU A 1 178 ? 13.259 -15.595 -5.643 1.00 81.94 178 GLU A C 1
ATOM 1387 O O . GLU A 1 178 ? 13.216 -15.665 -6.865 1.00 81.94 178 GLU A O 1
ATOM 1392 N N . ASN A 1 179 ? 12.169 -15.823 -4.903 1.00 80.19 179 ASN A N 1
ATOM 1393 C CA . ASN A 1 179 ? 10.885 -16.289 -5.443 1.00 80.19 179 ASN A CA 1
ATOM 1394 C C . ASN A 1 179 ? 9.806 -15.192 -5.404 1.00 80.19 179 ASN A C 1
ATOM 1396 O O . ASN A 1 179 ? 8.687 -15.412 -4.940 1.00 80.19 179 ASN A O 1
ATOM 1400 N N . ARG A 1 180 ? 10.135 -13.967 -5.839 1.00 84.81 180 ARG A N 1
ATOM 1401 C CA . ARG A 1 180 ? 9.125 -12.900 -5.997 1.00 84.81 180 ARG A CA 1
ATOM 1402 C C . ARG A 1 180 ? 8.337 -13.127 -7.285 1.00 84.81 180 ARG A C 1
ATOM 1404 O O . ARG A 1 180 ? 8.934 -13.408 -8.320 1.00 84.81 180 ARG A O 1
ATOM 1411 N N . SER A 1 181 ? 7.018 -12.960 -7.254 1.00 85.25 181 SER A N 1
ATOM 1412 C CA . SER A 1 181 ? 6.176 -13.061 -8.450 1.00 85.25 181 SER A CA 1
ATOM 1413 C C . SER A 1 181 ? 5.406 -11.767 -8.696 1.00 85.25 181 SER A C 1
ATOM 1415 O O . SER A 1 181 ? 5.003 -11.080 -7.756 1.00 85.25 181 SER A O 1
ATOM 1417 N N . LEU A 1 182 ? 5.194 -11.438 -9.974 1.00 84.88 182 LEU A N 1
ATOM 1418 C CA . LEU A 1 182 ? 4.395 -10.278 -10.374 1.00 84.88 182 LEU A CA 1
ATOM 1419 C C . LEU A 1 182 ? 2.951 -10.403 -9.877 1.00 84.88 182 LEU A C 1
ATOM 1421 O O . LEU A 1 182 ? 2.387 -9.435 -9.384 1.00 84.88 182 LEU A O 1
ATOM 1425 N N . LEU A 1 183 ? 2.365 -11.599 -9.982 1.00 74.81 183 LEU A N 1
ATOM 1426 C CA . LEU A 1 183 ? 0.992 -11.844 -9.547 1.00 74.81 183 LEU A CA 1
ATOM 1427 C C . LEU A 1 183 ? 0.830 -11.557 -8.050 1.00 74.81 183 LEU A C 1
ATOM 1429 O O . LEU A 1 183 ? -0.078 -10.829 -7.661 1.00 74.81 183 LEU A O 1
ATOM 1433 N N . LEU A 1 184 ? 1.753 -12.063 -7.226 1.00 71.31 184 LEU A N 1
ATOM 1434 C CA . LEU A 1 184 ? 1.752 -11.799 -5.790 1.00 71.31 184 LEU A CA 1
ATOM 1435 C C . LEU A 1 184 ? 1.982 -10.308 -5.518 1.00 71.31 184 LEU A C 1
ATOM 1437 O O . LEU A 1 184 ? 1.293 -9.724 -4.692 1.00 71.31 184 LEU A O 1
ATOM 1441 N N . PHE A 1 185 ? 2.880 -9.664 -6.266 1.00 78.69 185 PHE A N 1
ATOM 1442 C CA . PHE A 1 185 ? 3.104 -8.226 -6.158 1.00 78.69 185 PHE A CA 1
ATOM 1443 C C . PHE A 1 185 ? 1.837 -7.403 -6.433 1.00 78.69 185 PHE A C 1
ATOM 1445 O O . PHE A 1 185 ? 1.541 -6.497 -5.659 1.00 78.69 185 PHE A O 1
ATOM 1452 N N . ILE A 1 186 ? 1.085 -7.720 -7.493 1.00 74.12 186 ILE A N 1
ATOM 1453 C CA . ILE A 1 186 ? -0.167 -7.036 -7.855 1.00 74.12 186 ILE A CA 1
ATOM 1454 C C . ILE A 1 186 ? -1.228 -7.276 -6.783 1.00 74.12 186 ILE A C 1
ATOM 1456 O O . ILE A 1 186 ? -1.828 -6.321 -6.296 1.00 74.12 186 ILE A O 1
ATOM 1460 N N . ILE A 1 187 ? -1.425 -8.534 -6.382 1.00 67.50 187 ILE A N 1
ATOM 1461 C CA . ILE A 1 187 ? -2.412 -8.902 -5.364 1.00 67.50 187 ILE A CA 1
ATOM 1462 C C . ILE A 1 187 ? -2.107 -8.186 -4.046 1.00 67.50 187 ILE A C 1
ATOM 1464 O O . ILE A 1 187 ? -2.996 -7.545 -3.494 1.00 67.50 187 ILE A O 1
ATOM 1468 N N . LEU A 1 188 ? -0.859 -8.216 -3.563 1.00 65.19 188 LEU A N 1
ATOM 1469 C CA . LEU A 1 188 ? -0.508 -7.486 -2.346 1.00 65.19 188 LEU A CA 1
ATOM 1470 C C . LEU A 1 188 ? -0.634 -5.979 -2.530 1.00 65.19 188 LEU A C 1
ATOM 1472 O O . LEU A 1 188 ? -1.082 -5.327 -1.597 1.00 65.19 188 LEU A O 1
ATOM 1476 N N . ASN A 1 189 ? -0.300 -5.406 -3.688 1.00 67.38 189 ASN A N 1
ATOM 1477 C CA . ASN A 1 189 ? -0.519 -3.975 -3.917 1.00 67.38 189 ASN A CA 1
ATOM 1478 C C . ASN A 1 189 ? -2.001 -3.595 -3.830 1.00 67.38 189 ASN A C 1
ATOM 1480 O O . ASN A 1 189 ? -2.321 -2.577 -3.227 1.00 67.38 189 ASN A O 1
ATOM 1484 N N . ILE A 1 190 ? -2.898 -4.424 -4.368 1.00 66.19 190 ILE A N 1
ATOM 1485 C CA . ILE A 1 190 ? -4.348 -4.202 -4.285 1.00 66.19 190 ILE A CA 1
ATOM 1486 C C . ILE A 1 190 ? -4.826 -4.354 -2.837 1.00 66.19 190 ILE A C 1
ATOM 1488 O O . ILE A 1 190 ? -5.495 -3.466 -2.319 1.00 66.19 190 ILE A O 1
ATOM 1492 N N . ILE A 1 191 ? -4.435 -5.436 -2.158 1.00 56.81 191 ILE A N 1
ATOM 1493 C CA . ILE A 1 191 ? -4.846 -5.728 -0.774 1.00 56.81 191 ILE A CA 1
ATOM 1494 C C . ILE A 1 191 ? -4.313 -4.672 0.208 1.00 56.81 191 ILE A C 1
ATOM 1496 O O . ILE A 1 191 ? -5.009 -4.267 1.133 1.00 56.81 191 ILE A O 1
ATOM 1500 N N . THR A 1 192 ? -3.078 -4.212 0.014 1.00 54.50 192 THR A N 1
ATOM 1501 C CA . THR A 1 192 ? -2.436 -3.184 0.854 1.00 54.50 192 THR A CA 1
ATOM 1502 C C . THR A 1 192 ? -2.657 -1.769 0.334 1.00 54.50 192 THR A C 1
ATOM 1504 O O . THR A 1 192 ? -2.071 -0.830 0.865 1.00 54.50 192 THR A O 1
ATOM 1507 N N . CYS A 1 193 ? -3.500 -1.594 -0.686 1.00 53.84 193 CYS A N 1
ATOM 1508 C CA . CYS A 1 193 ? -3.948 -0.275 -1.125 1.00 53.84 193 CYS A CA 1
ATOM 1509 C C . CYS A 1 193 ? -2.790 0.630 -1.577 1.00 53.84 193 CYS A C 1
ATOM 1511 O O . CYS A 1 193 ? -2.778 1.828 -1.308 1.00 53.84 193 CYS A O 1
ATOM 1513 N N . GLY A 1 194 ? -1.776 0.042 -2.210 1.00 63.00 194 GLY A N 1
ATOM 1514 C CA . GLY A 1 194 ? -0.559 0.738 -2.620 1.00 63.00 194 GLY A CA 1
ATOM 1515 C C . GLY A 1 194 ? 0.581 0.702 -1.599 1.00 63.00 194 GLY A C 1
ATOM 1516 O O . GLY A 1 194 ? 1.726 0.925 -1.982 1.00 63.00 194 GLY A O 1
ATOM 1517 N N . PHE A 1 195 ? 0.347 0.360 -0.325 1.00 70.31 195 PHE A N 1
ATOM 1518 C CA . PHE A 1 195 ? 1.421 0.372 0.683 1.00 70.31 195 PHE A CA 1
ATOM 1519 C C . PHE A 1 195 ? 2.503 -0.685 0.441 1.00 70.31 195 PHE A C 1
ATOM 1521 O O . PHE A 1 195 ? 3.676 -0.458 0.748 1.00 70.31 195 PHE A O 1
ATOM 1528 N N . TYR A 1 196 ? 2.151 -1.823 -0.161 1.00 69.75 196 TYR A N 1
ATOM 1529 C CA . TYR A 1 196 ? 3.119 -2.864 -0.506 1.00 69.75 196 TYR A CA 1
ATOM 1530 C C . TYR A 1 196 ? 4.194 -2.368 -1.479 1.00 69.75 196 TYR A C 1
ATOM 1532 O O . TYR A 1 196 ? 5.313 -2.879 -1.462 1.00 69.75 196 TYR A O 1
ATOM 1540 N N . TRP A 1 197 ? 3.903 -1.338 -2.279 1.00 80.69 197 TRP A N 1
ATOM 1541 C CA . TRP A 1 197 ? 4.904 -0.678 -3.111 1.00 80.69 197 TRP A CA 1
ATOM 1542 C C . TRP A 1 197 ? 6.109 -0.194 -2.294 1.00 80.69 197 TRP A C 1
ATOM 1544 O O . TRP A 1 197 ? 7.256 -0.464 -2.644 1.00 80.69 197 TRP A O 1
ATOM 1554 N N . TYR A 1 198 ? 5.857 0.456 -1.159 1.00 79.44 198 TYR A N 1
ATOM 1555 C CA . TYR A 1 198 ? 6.903 0.978 -0.281 1.00 79.44 198 TYR A CA 1
ATOM 1556 C C . TYR A 1 198 ? 7.679 -0.139 0.421 1.00 79.44 198 TYR A C 1
ATOM 1558 O O . TYR A 1 198 ? 8.905 -0.076 0.522 1.00 79.44 198 TYR A O 1
ATOM 1566 N N . TYR A 1 199 ? 6.990 -1.206 0.832 1.00 78.81 199 TYR A N 1
ATOM 1567 C CA . TYR A 1 199 ? 7.647 -2.409 1.347 1.00 78.81 199 TYR A CA 1
ATOM 1568 C C . TYR A 1 199 ? 8.573 -3.046 0.296 1.00 78.81 199 TYR A C 1
ATOM 1570 O O . TYR A 1 199 ? 9.699 -3.443 0.610 1.00 78.81 199 TYR A O 1
ATOM 1578 N N . PHE A 1 200 ? 8.129 -3.112 -0.963 1.00 83.81 200 PHE A N 1
ATOM 1579 C CA . PHE A 1 200 ? 8.944 -3.608 -2.068 1.00 83.81 200 PHE A CA 1
ATOM 1580 C C . PHE A 1 200 ? 10.190 -2.743 -2.266 1.00 83.81 200 PHE A C 1
ATOM 1582 O O . PHE A 1 200 ? 11.289 -3.281 -2.288 1.00 83.81 200 PHE A O 1
ATOM 1589 N N . VAL A 1 201 ? 10.049 -1.415 -2.342 1.00 81.00 201 VAL A N 1
ATOM 1590 C CA . VAL A 1 201 ? 11.199 -0.502 -2.472 1.00 81.00 201 VAL A CA 1
ATOM 1591 C C . VAL A 1 201 ? 12.195 -0.721 -1.332 1.00 81.00 201 VAL A C 1
ATOM 1593 O O . VAL A 1 201 ? 13.375 -0.922 -1.586 1.00 81.00 201 VAL A O 1
ATOM 1596 N N . HIS A 1 202 ? 11.729 -0.770 -0.082 1.00 79.38 202 HIS A N 1
ATOM 1597 C CA . HIS A 1 202 ? 12.596 -0.992 1.076 1.00 79.38 202 HIS A CA 1
ATOM 1598 C C . HIS A 1 202 ? 13.377 -2.315 1.006 1.00 79.38 202 HIS A C 1
ATOM 1600 O O . HIS A 1 202 ? 14.593 -2.330 1.209 1.00 79.38 202 HIS A O 1
ATOM 1606 N N . THR A 1 203 ? 12.680 -3.421 0.731 1.00 80.19 203 THR A N 1
ATOM 1607 C CA . THR A 1 203 ? 13.300 -4.754 0.668 1.00 80.19 203 THR A CA 1
ATOM 1608 C C . THR A 1 203 ? 14.279 -4.855 -0.495 1.00 80.19 203 THR A C 1
ATOM 1610 O O . THR A 1 203 ? 15.426 -5.237 -0.285 1.00 80.19 203 THR A O 1
ATOM 1613 N N . VAL A 1 204 ? 13.883 -4.395 -1.683 1.00 84.94 204 VAL A N 1
ATOM 1614 C CA . VAL A 1 204 ? 14.730 -4.438 -2.877 1.00 84.94 204 VAL A CA 1
ATOM 1615 C C . VAL A 1 204 ? 15.964 -3.553 -2.747 1.00 84.94 204 VAL A C 1
ATOM 1617 O O . VAL A 1 204 ? 17.044 -4.014 -3.103 1.00 84.94 204 VAL A O 1
ATOM 1620 N N . SER A 1 205 ? 15.863 -2.334 -2.199 1.00 79.75 205 SER A N 1
ATOM 1621 C CA . SER A 1 205 ? 17.050 -1.494 -1.969 1.00 79.75 205 SER A CA 1
ATOM 1622 C C . SER A 1 205 ? 18.084 -2.225 -1.121 1.00 79.75 205 SER A C 1
ATOM 1624 O O . SER A 1 205 ? 19.258 -2.265 -1.476 1.00 79.75 205 SER A O 1
ATOM 1626 N N . ARG A 1 206 ? 17.644 -2.840 -0.017 1.00 81.94 206 ARG A N 1
ATOM 1627 C CA . ARG A 1 206 ? 18.524 -3.572 0.897 1.00 81.94 206 ARG A CA 1
ATOM 1628 C C . ARG A 1 206 ? 19.163 -4.778 0.210 1.00 81.94 206 ARG A C 1
ATOM 1630 O O . ARG A 1 206 ? 20.377 -4.933 0.250 1.00 81.94 206 ARG A O 1
ATOM 1637 N N . GLU A 1 207 ? 18.350 -5.613 -0.426 1.00 82.81 207 GLU A N 1
ATOM 1638 C CA . GLU A 1 207 ? 18.803 -6.865 -1.037 1.00 82.81 207 GLU A CA 1
ATOM 1639 C C . GLU A 1 207 ? 19.742 -6.621 -2.221 1.00 82.81 207 GLU A C 1
ATOM 1641 O O . GLU A 1 207 ? 20.718 -7.347 -2.380 1.00 82.81 207 GLU A O 1
ATOM 1646 N N . VAL A 1 208 ? 19.498 -5.578 -3.019 1.00 85.88 208 VAL A N 1
ATOM 1647 C CA . VAL A 1 208 ? 20.387 -5.193 -4.124 1.00 85.88 208 VAL A CA 1
ATOM 1648 C C . VAL A 1 208 ? 21.682 -4.580 -3.605 1.00 85.88 208 VAL A C 1
ATOM 1650 O O . VAL A 1 208 ? 22.734 -4.878 -4.153 1.00 85.88 208 VAL A O 1
ATOM 1653 N N . ASN A 1 209 ? 21.652 -3.789 -2.529 1.00 84.44 209 ASN A N 1
ATOM 1654 C CA . ASN A 1 209 ? 22.882 -3.276 -1.913 1.00 84.44 209 ASN A CA 1
ATOM 1655 C C . ASN A 1 209 ? 23.774 -4.401 -1.370 1.00 84.44 209 ASN A C 1
ATOM 1657 O O . ASN A 1 209 ? 24.993 -4.283 -1.437 1.00 84.44 209 ASN A O 1
ATOM 1661 N N . ILE A 1 210 ? 23.175 -5.489 -0.877 1.00 83.62 210 ILE A N 1
ATOM 1662 C CA . ILE A 1 210 ? 23.897 -6.690 -0.439 1.00 83.62 210 ILE A CA 1
ATOM 1663 C C . ILE A 1 210 ? 24.407 -7.483 -1.650 1.00 83.62 210 ILE A C 1
ATOM 1665 O O . ILE A 1 210 ? 25.601 -7.751 -1.760 1.00 83.62 210 ILE A O 1
ATOM 1669 N N . ALA A 1 211 ? 23.522 -7.840 -2.585 1.00 84.44 211 ALA A N 1
ATOM 1670 C CA . ALA A 1 211 ? 23.876 -8.682 -3.729 1.00 84.44 211 ALA A CA 1
ATOM 1671 C C . ALA A 1 211 ? 24.857 -8.001 -4.691 1.00 84.44 211 ALA A C 1
ATOM 1673 O O . ALA A 1 211 ? 25.655 -8.666 -5.342 1.00 84.44 211 ALA A O 1
ATOM 1674 N N . CYS A 1 212 ? 24.810 -6.681 -4.804 1.00 85.94 212 CYS A N 1
ATOM 1675 C CA . CYS A 1 212 ? 25.690 -5.916 -5.679 1.00 85.94 212 CYS A CA 1
ATOM 1676 C C . CYS A 1 212 ? 26.813 -5.218 -4.895 1.00 85.94 212 CYS A C 1
ATOM 1678 O O . CYS A 1 212 ? 27.431 -4.287 -5.401 1.00 85.94 212 CYS A O 1
ATOM 1680 N N . ALA A 1 213 ? 27.103 -5.650 -3.661 1.00 84.00 213 ALA A N 1
ATOM 1681 C CA . ALA A 1 213 ? 28.170 -5.064 -2.858 1.00 84.00 213 ALA A CA 1
ATOM 1682 C C . ALA A 1 213 ? 29.523 -5.114 -3.595 1.00 84.00 213 ALA A C 1
ATOM 1684 O O . ALA A 1 213 ? 29.915 -6.153 -4.137 1.00 84.00 213 ALA A O 1
ATOM 1685 N N . GLY A 1 214 ? 30.243 -3.990 -3.598 1.00 77.25 214 GLY A N 1
ATOM 1686 C CA . GLY A 1 214 ? 31.532 -3.842 -4.284 1.00 77.25 214 GLY A CA 1
ATOM 1687 C C . GLY A 1 214 ? 31.459 -3.254 -5.698 1.00 77.25 214 GLY A C 1
ATOM 1688 O O . GLY A 1 214 ? 32.500 -3.122 -6.331 1.00 77.25 214 GLY A O 1
ATOM 1689 N N . ASP A 1 215 ? 30.273 -2.866 -6.184 1.00 78.88 215 ASP A N 1
ATOM 1690 C CA . ASP A 1 215 ? 30.102 -2.193 -7.484 1.00 78.88 215 ASP A CA 1
ATOM 1691 C C . ASP A 1 215 ? 30.257 -0.660 -7.439 1.00 78.88 215 ASP A C 1
ATOM 1693 O O . ASP A 1 215 ? 30.195 -0.002 -8.473 1.00 78.88 215 ASP A O 1
ATOM 1697 N N . GLY A 1 216 ? 30.474 -0.081 -6.252 1.00 74.88 216 GLY A N 1
ATOM 1698 C CA . GLY A 1 216 ? 30.617 1.368 -6.063 1.00 74.88 216 GLY A CA 1
ATOM 1699 C C . GLY A 1 216 ? 29.298 2.152 -6.113 1.00 74.88 216 GLY A C 1
ATOM 1700 O O . GLY A 1 216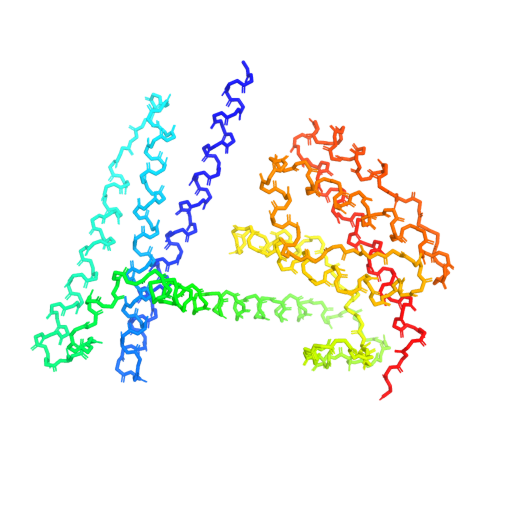 ? 29.316 3.371 -5.946 1.00 74.88 216 GLY A O 1
ATOM 1701 N N . GLU A 1 217 ? 28.157 1.478 -6.282 1.00 75.50 217 GLU A N 1
ATOM 1702 C CA . GLU A 1 217 ? 26.829 2.090 -6.314 1.00 75.50 217 GLU A CA 1
ATOM 1703 C C . GLU A 1 217 ? 25.995 1.735 -5.069 1.00 75.50 217 GLU A C 1
ATOM 1705 O O . GLU A 1 217 ? 26.244 0.766 -4.350 1.00 75.50 217 GLU A O 1
ATOM 1710 N N . GLN A 1 218 ? 24.968 2.541 -4.786 1.00 78.50 218 GLN A N 1
ATOM 1711 C CA . GLN A 1 218 ? 24.015 2.293 -3.701 1.00 78.50 218 GLN A CA 1
ATOM 1712 C C . GLN A 1 218 ? 22.593 2.603 -4.170 1.00 78.50 218 GLN A C 1
ATOM 1714 O O . GLN A 1 218 ? 22.269 3.725 -4.567 1.00 78.50 218 GLN A O 1
ATOM 1719 N N . THR A 1 219 ? 21.713 1.612 -4.075 1.00 77.00 219 THR A N 1
ATOM 1720 C CA . THR A 1 219 ? 20.283 1.762 -4.321 1.00 77.00 219 THR A CA 1
ATOM 1721 C C . THR A 1 219 ? 19.675 2.472 -3.120 1.00 77.00 219 THR A C 1
ATOM 1723 O O . THR A 1 219 ? 19.752 2.004 -1.981 1.00 77.00 219 THR A O 1
ATOM 1726 N N . SER A 1 220 ? 19.087 3.642 -3.364 1.00 73.00 220 SER A N 1
ATOM 1727 C CA . SER A 1 220 ? 18.548 4.485 -2.302 1.00 73.00 220 SER A CA 1
ATOM 1728 C C . SER A 1 220 ? 17.402 3.794 -1.566 1.00 73.00 220 SER A C 1
ATOM 1730 O O . SER A 1 220 ? 16.531 3.172 -2.176 1.00 73.00 220 SER A O 1
ATOM 1732 N N . GLY A 1 221 ? 17.419 3.892 -0.236 1.00 67.31 221 GLY A N 1
ATOM 1733 C CA . GLY A 1 221 ? 16.397 3.309 0.631 1.00 67.31 221 GLY A CA 1
ATOM 1734 C C . GLY A 1 221 ? 15.055 4.044 0.580 1.00 67.31 221 GLY A C 1
ATOM 1735 O O . GLY A 1 221 ? 14.919 5.114 -0.021 1.00 67.31 221 GLY A O 1
ATOM 1736 N N . LEU A 1 222 ? 14.067 3.479 1.277 1.00 65.25 222 LEU A N 1
ATOM 1737 C CA . LEU A 1 222 ? 12.676 3.938 1.263 1.00 65.25 222 LEU A CA 1
ATOM 1738 C C . LEU A 1 222 ? 12.501 5.419 1.634 1.00 65.25 222 LEU A C 1
ATOM 1740 O O . LEU A 1 222 ? 11.730 6.122 0.987 1.00 65.25 222 LEU A O 1
ATOM 1744 N N . LEU A 1 223 ? 13.223 5.912 2.644 1.00 58.19 223 LEU A N 1
ATOM 1745 C CA . LEU A 1 223 ? 13.079 7.298 3.098 1.00 58.19 223 LEU A CA 1
ATOM 1746 C C . LEU A 1 223 ? 13.480 8.299 2.002 1.00 58.19 223 LEU A C 1
ATOM 1748 O O . LEU A 1 223 ? 12.717 9.205 1.671 1.00 58.19 223 LEU A O 1
ATOM 1752 N N . LYS A 1 224 ? 14.643 8.083 1.373 1.00 65.00 224 LYS A N 1
ATOM 1753 C CA . LYS A 1 224 ? 15.118 8.898 0.244 1.00 65.00 224 LYS A CA 1
ATOM 1754 C C . LYS A 1 224 ? 14.179 8.781 -0.958 1.00 65.00 224 LYS A C 1
ATOM 1756 O O . LYS A 1 224 ? 13.932 9.779 -1.629 1.00 65.00 224 LYS A O 1
ATOM 1761 N N . TYR A 1 225 ? 13.618 7.591 -1.186 1.00 69.00 225 TYR A N 1
ATOM 1762 C CA . TYR A 1 225 ? 12.607 7.364 -2.214 1.00 69.00 225 TYR A CA 1
ATOM 1763 C C . TYR A 1 225 ? 11.347 8.205 -2.006 1.00 69.00 225 TYR A C 1
ATOM 1765 O O . TYR A 1 225 ? 10.925 8.885 -2.939 1.00 69.00 225 TYR A O 1
ATOM 1773 N N . ILE A 1 226 ? 10.769 8.207 -0.804 1.00 62.25 226 ILE A N 1
ATOM 1774 C CA . ILE A 1 226 ? 9.544 8.963 -0.505 1.00 62.25 226 ILE A CA 1
ATOM 1775 C C . ILE A 1 226 ? 9.795 10.469 -0.623 1.00 62.25 226 ILE A C 1
ATOM 1777 O O . ILE A 1 226 ? 9.070 11.149 -1.348 1.00 62.25 226 ILE A O 1
ATOM 1781 N N . ILE A 1 227 ? 10.842 10.980 0.034 1.00 61.78 227 ILE A N 1
ATOM 1782 C CA . ILE A 1 227 ? 11.134 12.421 0.079 1.00 61.78 227 ILE A CA 1
ATOM 1783 C C . ILE A 1 227 ? 11.350 12.973 -1.332 1.00 61.78 227 ILE A C 1
ATOM 1785 O O . ILE A 1 227 ? 10.712 13.949 -1.725 1.00 61.78 227 ILE A O 1
ATOM 1789 N N . LEU A 1 228 ? 12.217 12.331 -2.120 1.00 59.44 228 LEU A N 1
ATOM 1790 C CA . LEU A 1 228 ? 12.534 12.817 -3.460 1.00 59.44 228 LEU A CA 1
ATOM 1791 C C . LEU A 1 228 ? 11.388 12.587 -4.441 1.00 59.44 228 LEU A C 1
ATOM 1793 O O . LEU A 1 228 ? 11.187 13.419 -5.321 1.00 59.44 228 LEU A O 1
ATOM 1797 N N . SER A 1 229 ? 10.597 11.520 -4.290 1.00 66.94 229 SER A N 1
ATOM 1798 C CA . SER A 1 229 ? 9.410 11.323 -5.132 1.00 66.94 229 SER A CA 1
ATOM 1799 C C . SER A 1 229 ? 8.359 12.400 -4.887 1.00 66.94 229 SER A C 1
ATOM 1801 O O . SER A 1 229 ? 7.772 12.878 -5.847 1.00 66.94 229 SER A O 1
ATOM 1803 N N . ILE A 1 230 ? 8.152 12.843 -3.645 1.00 59.72 230 ILE A N 1
ATOM 1804 C CA . ILE A 1 230 ? 7.232 13.954 -3.357 1.00 59.72 230 ILE A CA 1
ATOM 1805 C C . ILE A 1 230 ? 7.796 15.268 -3.913 1.00 59.72 230 ILE A C 1
ATOM 1807 O O . ILE A 1 230 ? 7.093 15.981 -4.626 1.00 59.72 230 ILE A O 1
ATOM 1811 N N . LEU A 1 231 ? 9.078 15.553 -3.653 1.00 53.75 231 LEU A N 1
ATOM 1812 C CA . LEU A 1 231 ? 9.729 16.798 -4.077 1.00 53.75 231 LEU A CA 1
ATOM 1813 C C . LEU A 1 231 ? 9.784 16.959 -5.604 1.00 53.75 231 LEU A C 1
ATOM 1815 O O . LEU A 1 231 ? 9.702 18.069 -6.117 1.00 53.75 231 LEU A O 1
ATOM 1819 N N . THR A 1 232 ? 9.919 15.851 -6.332 1.00 59.41 232 THR A N 1
ATOM 1820 C CA . THR A 1 232 ? 10.015 15.834 -7.801 1.00 59.41 232 THR A CA 1
ATOM 1821 C C . THR A 1 232 ? 8.702 15.450 -8.485 1.00 59.41 232 THR A C 1
ATOM 1823 O O . THR A 1 232 ? 8.711 15.077 -9.657 1.00 59.41 232 THR A O 1
ATOM 1826 N N . CYS A 1 233 ? 7.576 15.485 -7.764 1.00 58.84 233 CYS A N 1
ATOM 1827 C CA . CYS A 1 233 ? 6.251 15.138 -8.292 1.00 58.84 233 CYS A CA 1
ATOM 1828 C C . CYS A 1 233 ? 6.198 13.761 -8.991 1.00 58.84 233 CYS A C 1
ATOM 1830 O O . CYS A 1 233 ? 5.549 13.594 -10.021 1.00 58.84 233 CYS A O 1
ATOM 1832 N N . GLY A 1 234 ? 6.898 12.767 -8.446 1.00 65.69 234 GLY A N 1
ATOM 1833 C CA . GLY A 1 234 ? 6.942 11.398 -8.960 1.00 65.69 234 GLY A CA 1
ATOM 1834 C C . GLY A 1 234 ? 7.977 11.157 -10.062 1.00 65.69 234 GLY A C 1
ATOM 1835 O O . GLY A 1 234 ? 8.072 10.044 -10.563 1.00 65.69 234 GLY A O 1
ATOM 1836 N N . ILE A 1 235 ? 8.797 12.140 -10.437 1.00 76.44 235 ILE A N 1
ATOM 1837 C CA . ILE A 1 235 ? 9.869 11.918 -11.425 1.00 76.44 235 ILE A CA 1
ATOM 1838 C C . ILE A 1 235 ? 10.987 11.053 -10.822 1.00 76.44 235 ILE A C 1
ATOM 1840 O O . ILE A 1 235 ? 11.538 10.174 -11.488 1.00 76.44 235 ILE A O 1
ATOM 1844 N N . TYR A 1 236 ? 11.299 11.239 -9.538 1.00 76.88 236 TYR A N 1
ATOM 1845 C CA . TYR A 1 236 ? 12.333 10.454 -8.865 1.00 76.88 236 TYR A CA 1
ATOM 1846 C C . TYR A 1 236 ? 11.996 8.963 -8.774 1.00 76.88 236 TYR A C 1
ATOM 1848 O O . TYR A 1 236 ? 12.907 8.142 -8.844 1.00 76.88 236 TYR A O 1
ATOM 1856 N N . SER A 1 237 ? 10.721 8.579 -8.655 1.00 81.25 237 SER A N 1
ATOM 1857 C CA . SER A 1 237 ? 10.351 7.160 -8.619 1.00 81.25 237 SER A CA 1
ATOM 1858 C C . SER A 1 237 ? 10.677 6.453 -9.938 1.00 81.25 237 SER A C 1
ATOM 1860 O O . SER A 1 237 ? 11.172 5.328 -9.912 1.00 81.25 237 SER A O 1
ATOM 1862 N N . LEU A 1 238 ? 10.502 7.138 -11.075 1.00 84.31 238 LEU A N 1
ATOM 1863 C CA . LEU A 1 238 ? 10.915 6.647 -12.394 1.00 84.31 238 LEU A CA 1
ATOM 1864 C C . LEU A 1 238 ? 12.437 6.513 -12.500 1.00 84.31 238 LEU A C 1
ATOM 1866 O O . LEU A 1 238 ? 12.935 5.489 -12.968 1.00 84.31 238 LEU A O 1
ATOM 1870 N N . TYR A 1 239 ? 13.173 7.525 -12.032 1.00 88.06 239 TYR A N 1
ATOM 1871 C CA . TYR A 1 239 ? 14.635 7.477 -11.979 1.00 88.06 239 TYR A CA 1
ATOM 1872 C C . TYR A 1 239 ? 15.141 6.332 -11.090 1.00 88.06 239 TYR A C 1
ATOM 1874 O O . TYR A 1 239 ? 16.099 5.648 -11.442 1.00 88.06 239 TYR A O 1
ATOM 1882 N N . TRP A 1 240 ? 14.492 6.098 -9.949 1.00 90.25 240 TRP A N 1
ATOM 1883 C CA . TRP A 1 240 ? 14.868 5.040 -9.018 1.00 90.25 240 TRP A CA 1
ATOM 1884 C C . TRP A 1 240 ? 14.762 3.656 -9.659 1.00 90.25 240 TRP A C 1
ATOM 1886 O O . TRP A 1 240 ? 15.712 2.877 -9.600 1.00 90.25 240 TRP A O 1
ATOM 1896 N N . ASP A 1 241 ? 13.639 3.364 -10.321 1.00 91.00 241 ASP A N 1
ATOM 1897 C CA . ASP A 1 241 ? 13.454 2.082 -11.005 1.00 91.00 241 ASP A CA 1
ATOM 1898 C C . ASP A 1 241 ? 14.397 1.934 -12.217 1.00 91.00 241 ASP A C 1
ATOM 1900 O O . ASP A 1 241 ? 14.903 0.839 -12.477 1.00 91.00 241 ASP A O 1
ATOM 1904 N N . TYR A 1 242 ? 14.684 3.033 -12.926 1.00 92.88 242 TYR A N 1
ATOM 1905 C CA . TYR A 1 242 ? 15.698 3.080 -13.985 1.00 92.88 242 TYR A CA 1
ATOM 1906 C C . TYR A 1 242 ? 17.091 2.705 -13.454 1.00 92.88 242 TYR A C 1
ATOM 1908 O O . TYR A 1 242 ? 17.754 1.825 -14.012 1.00 92.88 242 TYR A O 1
ATOM 1916 N N . ALA A 1 243 ? 17.521 3.338 -12.359 1.00 89.31 243 ALA A N 1
ATOM 1917 C CA . ALA A 1 243 ? 18.816 3.089 -11.733 1.00 89.31 243 ALA A CA 1
ATOM 1918 C C . ALA A 1 243 ? 18.914 1.649 -11.207 1.00 89.31 243 ALA A C 1
ATOM 1920 O O . ALA A 1 243 ? 19.914 0.970 -11.439 1.00 89.31 243 ALA A O 1
ATOM 1921 N N . LEU A 1 244 ? 17.844 1.144 -10.583 1.00 92.38 244 LEU A N 1
ATOM 1922 C CA . LEU A 1 244 ? 17.741 -0.250 -10.157 1.00 92.38 244 LEU A CA 1
ATOM 1923 C C . LEU A 1 244 ? 17.948 -1.218 -11.333 1.00 92.38 244 LEU A C 1
ATOM 1925 O O . LEU A 1 244 ? 18.756 -2.139 -11.233 1.00 92.38 244 LEU A O 1
ATOM 1929 N N . ALA A 1 245 ? 17.240 -1.023 -12.447 1.00 93.62 245 ALA A N 1
ATOM 1930 C CA . ALA A 1 245 ? 17.337 -1.912 -13.603 1.00 93.62 245 ALA A CA 1
ATOM 1931 C C . ALA A 1 245 ? 18.732 -1.885 -14.256 1.00 93.62 245 ALA A C 1
ATOM 1933 O O . ALA A 1 245 ? 19.246 -2.940 -14.628 1.00 93.62 245 ALA A O 1
ATOM 1934 N N . ASN A 1 246 ? 19.378 -0.716 -14.341 1.00 93.56 246 ASN A N 1
ATOM 1935 C CA . ASN A 1 246 ? 20.769 -0.613 -14.801 1.00 93.56 246 ASN A CA 1
ATOM 1936 C C . ASN A 1 246 ? 21.730 -1.383 -13.897 1.00 93.56 246 ASN A C 1
ATOM 1938 O O . ASN A 1 246 ? 22.557 -2.150 -14.389 1.00 93.56 246 ASN A O 1
ATOM 1942 N N . ARG A 1 247 ? 21.586 -1.230 -12.580 1.00 92.62 247 ARG A N 1
ATOM 1943 C CA . ARG A 1 247 ? 22.460 -1.889 -11.612 1.00 92.62 247 ARG A CA 1
ATOM 1944 C C . ARG A 1 247 ? 22.307 -3.410 -11.625 1.00 92.62 247 ARG A C 1
ATOM 1946 O O . ARG A 1 247 ? 23.304 -4.128 -11.547 1.00 92.62 247 ARG A O 1
ATOM 1953 N N . LEU A 1 248 ? 21.077 -3.910 -11.775 1.00 94.31 248 LEU A N 1
ATOM 1954 C CA . LEU A 1 248 ? 20.813 -5.341 -11.961 1.00 94.31 248 LEU A CA 1
ATOM 1955 C C . LEU A 1 248 ? 21.461 -5.865 -13.249 1.00 94.31 248 LEU A C 1
ATOM 1957 O O . LEU A 1 248 ? 22.076 -6.928 -13.226 1.00 94.31 248 LEU A O 1
ATOM 1961 N N . ALA A 1 249 ? 21.360 -5.121 -14.354 1.00 94.44 249 ALA A N 1
ATOM 1962 C CA . ALA A 1 249 ? 21.972 -5.510 -15.621 1.00 94.44 249 ALA A CA 1
ATOM 1963 C C . ALA A 1 249 ? 23.509 -5.544 -15.544 1.00 94.44 249 ALA A C 1
ATOM 1965 O O . ALA A 1 249 ? 24.121 -6.516 -15.986 1.00 94.44 249 ALA A O 1
ATOM 1966 N N . ALA A 1 250 ? 24.121 -4.536 -14.915 1.00 92.50 250 ALA A N 1
ATOM 1967 C CA . ALA A 1 250 ? 25.572 -4.434 -14.750 1.00 92.50 250 ALA A CA 1
ATOM 1968 C C . ALA A 1 250 ? 26.162 -5.552 -13.872 1.00 92.50 250 ALA A C 1
ATOM 1970 O O . ALA A 1 250 ? 27.251 -6.048 -14.152 1.00 92.50 250 ALA A O 1
ATOM 1971 N N . ASN A 1 251 ? 25.433 -5.988 -12.839 1.00 91.81 251 ASN A N 1
ATOM 1972 C CA . ASN A 1 251 ? 25.885 -7.037 -11.917 1.00 91.81 251 ASN A CA 1
ATOM 1973 C C . ASN A 1 251 ? 25.495 -8.462 -12.353 1.00 91.81 251 ASN A C 1
ATOM 1975 O O . ASN A 1 251 ? 25.965 -9.432 -11.761 1.00 91.81 251 ASN A O 1
ATOM 1979 N N . GLY A 1 252 ? 24.675 -8.623 -13.398 1.00 91.00 252 GLY A N 1
ATOM 1980 C CA . GLY A 1 252 ? 24.308 -9.931 -13.958 1.00 91.00 252 GLY A CA 1
ATOM 1981 C C . GLY A 1 252 ? 25.506 -10.831 -14.287 1.00 91.00 252 GLY A C 1
ATOM 1982 O O . GLY A 1 252 ? 25.540 -11.974 -13.813 1.00 91.00 252 GLY A O 1
ATOM 1983 N N . PRO A 1 253 ? 26.515 -10.338 -15.037 1.00 92.62 253 PRO A N 1
ATOM 1984 C CA . PRO A 1 253 ? 27.674 -11.134 -15.436 1.00 92.62 253 PRO A CA 1
ATOM 1985 C C . PRO A 1 253 ? 28.481 -11.709 -14.266 1.00 92.62 253 PRO A C 1
ATOM 1987 O O . PRO A 1 253 ? 28.982 -12.825 -14.377 1.00 92.62 253 PRO A O 1
ATOM 1990 N N . ARG A 1 254 ? 28.543 -11.014 -13.118 1.00 90.44 254 ARG A N 1
ATOM 1991 C CA . ARG A 1 254 ? 29.221 -11.496 -11.895 1.00 90.44 254 ARG A CA 1
ATOM 1992 C C . ARG A 1 254 ? 28.646 -12.820 -11.382 1.00 90.44 254 ARG A C 1
ATOM 1994 O O . ARG A 1 254 ? 29.347 -13.606 -10.750 1.00 90.44 254 ARG A O 1
ATOM 2001 N N . TYR A 1 255 ? 27.374 -13.065 -11.673 1.00 89.50 255 TYR A N 1
ATOM 2002 C CA . TYR A 1 255 ? 26.638 -14.259 -11.276 1.00 89.50 255 TYR A CA 1
ATOM 2003 C C . TYR A 1 255 ? 26.380 -15.221 -12.446 1.00 89.50 255 TYR A C 1
ATOM 2005 O O . TYR A 1 255 ? 25.578 -16.143 -12.315 1.00 89.50 255 TYR A O 1
ATOM 2013 N N . GLY A 1 256 ? 27.026 -15.011 -13.599 1.00 87.25 256 GLY A N 1
ATOM 2014 C CA . GLY A 1 256 ? 26.845 -15.845 -14.791 1.00 87.25 256 GLY A CA 1
ATOM 2015 C C . GLY A 1 256 ? 25.523 -15.615 -15.533 1.00 87.25 256 GLY A C 1
ATOM 2016 O O . GLY A 1 256 ? 25.122 -16.456 -16.336 1.00 87.25 256 GLY A O 1
ATOM 2017 N N . TYR A 1 257 ? 24.832 -14.494 -15.289 1.00 90.38 257 TYR A N 1
ATOM 2018 C CA . TYR A 1 257 ? 23.598 -14.135 -15.991 1.00 90.38 257 TYR A CA 1
ATOM 2019 C C . TYR A 1 257 ? 23.831 -13.018 -17.008 1.00 90.38 257 TYR A C 1
ATOM 2021 O O . TYR A 1 257 ? 24.275 -11.927 -16.665 1.00 90.38 257 TYR A O 1
ATOM 2029 N N . THR A 1 258 ? 23.415 -13.235 -18.253 1.00 89.81 258 THR A N 1
ATOM 2030 C CA . THR A 1 258 ? 23.272 -12.147 -19.226 1.00 89.81 258 THR A CA 1
ATOM 2031 C C . THR A 1 258 ? 21.901 -11.500 -19.041 1.00 89.81 258 THR A C 1
ATOM 2033 O O . THR A 1 258 ? 20.869 -12.115 -19.318 1.00 89.81 258 THR A O 1
ATOM 2036 N N . ILE A 1 259 ? 21.880 -10.271 -18.527 1.00 90.56 259 ILE A N 1
ATOM 2037 C CA . ILE A 1 259 ? 20.665 -9.465 -18.375 1.00 90.56 259 ILE A CA 1
ATOM 2038 C C . ILE A 1 259 ? 20.692 -8.389 -19.460 1.00 90.56 259 ILE A C 1
ATOM 2040 O O . ILE A 1 259 ? 21.494 -7.462 -19.402 1.00 90.56 259 ILE A O 1
ATOM 2044 N N . GLN A 1 260 ? 19.835 -8.544 -20.469 1.00 87.69 260 GLN A N 1
ATOM 2045 C CA . GLN A 1 260 ? 19.725 -7.585 -21.570 1.00 87.69 260 GLN A CA 1
ATOM 2046 C C . GLN A 1 260 ? 18.861 -6.381 -21.176 1.00 87.69 260 GLN A C 1
ATOM 2048 O O . GLN A 1 260 ? 19.077 -5.273 -21.663 1.00 87.69 260 GLN A O 1
ATOM 2053 N N . GLU A 1 261 ? 17.874 -6.591 -20.301 1.00 90.69 261 GLU A N 1
ATOM 2054 C CA . GLU A 1 261 ? 16.926 -5.552 -19.922 1.00 90.69 261 GLU A CA 1
ATOM 2055 C C . GLU A 1 261 ? 17.503 -4.648 -18.830 1.00 90.69 261 GLU A C 1
ATOM 2057 O O . GLU A 1 261 ? 17.689 -5.068 -17.686 1.00 90.69 261 GLU A O 1
ATOM 2062 N N . ASN A 1 262 ? 17.752 -3.389 -19.192 1.00 91.69 262 ASN A N 1
ATOM 2063 C CA . ASN A 1 262 ? 18.351 -2.371 -18.332 1.00 91.69 262 ASN A CA 1
ATOM 2064 C C . ASN A 1 262 ? 17.367 -1.214 -18.062 1.00 91.69 262 ASN A C 1
ATOM 2066 O O . ASN A 1 262 ? 16.171 -1.300 -18.358 1.00 91.69 262 ASN A O 1
ATOM 2070 N N . GLY A 1 263 ? 17.857 -0.108 -17.503 1.00 87.62 263 GLY A N 1
ATOM 2071 C CA . GLY A 1 263 ? 17.055 1.084 -17.232 1.00 87.62 263 GLY A CA 1
ATOM 2072 C C . GLY A 1 263 ? 16.377 1.656 -18.477 1.00 87.62 263 GLY A C 1
ATOM 2073 O O . GLY A 1 263 ? 15.216 2.058 -18.413 1.00 87.62 263 GLY A O 1
ATOM 2074 N N . SER A 1 264 ? 17.033 1.623 -19.638 1.00 90.12 264 SER A N 1
ATOM 2075 C CA . SER A 1 264 ? 16.420 2.080 -20.893 1.00 90.12 264 SER A CA 1
ATOM 2076 C C . SER A 1 264 ? 15.249 1.186 -21.298 1.00 90.12 264 SER A C 1
ATOM 2078 O O . SER A 1 264 ? 14.208 1.688 -21.715 1.00 90.12 264 SER A O 1
ATOM 2080 N N . THR A 1 265 ? 15.367 -0.133 -21.103 1.00 90.44 265 THR A N 1
ATOM 2081 C CA . THR A 1 265 ? 14.255 -1.076 -21.306 1.00 90.44 265 THR A CA 1
ATOM 2082 C C . THR A 1 265 ? 13.105 -0.806 -20.335 1.00 90.44 265 THR A C 1
ATOM 2084 O O . THR A 1 265 ? 11.943 -0.863 -20.735 1.00 90.44 265 THR A O 1
ATOM 2087 N N . TYR A 1 266 ? 13.407 -0.468 -19.077 1.00 91.44 266 TYR A N 1
ATOM 2088 C CA . TYR A 1 266 ? 12.391 -0.070 -18.101 1.00 91.44 266 TYR A CA 1
ATOM 2089 C C . TYR A 1 266 ? 11.632 1.184 -18.561 1.00 91.44 266 TYR A C 1
ATOM 2091 O O . TYR A 1 266 ? 10.402 1.171 -18.623 1.00 91.44 266 TYR A O 1
ATOM 2099 N N . LEU A 1 267 ? 12.353 2.239 -18.956 1.00 90.12 267 LEU A N 1
ATOM 2100 C CA . LEU A 1 267 ? 11.754 3.477 -19.460 1.00 90.12 267 LEU A CA 1
ATOM 2101 C C . LEU A 1 267 ? 10.947 3.248 -20.737 1.00 90.12 267 LEU A C 1
ATOM 2103 O O . LEU A 1 267 ? 9.861 3.801 -20.858 1.00 90.12 267 LEU A O 1
ATOM 2107 N N . LEU A 1 268 ? 11.420 2.404 -21.656 1.00 91.44 268 LEU A N 1
ATOM 2108 C CA . LEU A 1 268 ? 10.683 2.039 -22.867 1.00 91.44 268 LEU A CA 1
ATOM 2109 C C . LEU A 1 268 ? 9.300 1.472 -22.516 1.00 91.44 268 LEU A C 1
ATOM 2111 O O . LEU A 1 268 ? 8.282 1.921 -23.043 1.00 91.44 268 LEU A O 1
ATOM 2115 N N . TRP A 1 269 ? 9.245 0.512 -21.592 1.00 89.00 269 TRP A N 1
ATOM 2116 C CA . TRP A 1 269 ? 7.985 -0.106 -21.189 1.00 89.00 269 TRP A CA 1
ATOM 2117 C C . TRP A 1 269 ? 7.086 0.841 -20.398 1.00 89.00 269 TRP A C 1
ATOM 2119 O O . TRP A 1 269 ? 5.876 0.831 -20.607 1.00 89.00 269 TRP A O 1
ATOM 2129 N N . VAL A 1 270 ? 7.641 1.685 -19.533 1.00 84.94 270 VAL A N 1
ATOM 2130 C CA . VAL A 1 270 ? 6.835 2.634 -18.755 1.00 84.94 270 VAL A CA 1
ATOM 2131 C C . VAL A 1 270 ? 6.324 3.792 -19.618 1.00 84.94 270 VAL A C 1
ATOM 2133 O O . VAL A 1 270 ? 5.152 4.148 -19.515 1.00 84.94 270 VAL A O 1
ATOM 2136 N N . LEU A 1 271 ? 7.159 4.348 -20.499 1.00 82.44 271 LEU A N 1
ATOM 2137 C CA . LEU A 1 271 ? 6.831 5.528 -21.302 1.00 82.44 271 LEU A CA 1
ATOM 2138 C C . LEU A 1 271 ? 6.092 5.190 -22.593 1.00 82.44 271 LEU A C 1
ATOM 2140 O O . LEU A 1 271 ? 5.134 5.882 -22.909 1.00 82.44 271 LEU A O 1
ATOM 2144 N N . LEU A 1 272 ? 6.509 4.158 -23.334 1.00 78.94 272 LEU A N 1
ATOM 2145 C CA . LEU A 1 272 ? 5.867 3.756 -24.595 1.00 78.94 272 LEU A CA 1
ATOM 2146 C C . LEU A 1 272 ? 4.871 2.619 -24.374 1.00 78.94 272 LEU A C 1
ATOM 2148 O O . LEU A 1 272 ? 3.736 2.689 -24.834 1.00 78.94 272 LEU A O 1
ATOM 2152 N N . GLY A 1 273 ? 5.247 1.599 -23.599 1.00 74.44 273 GLY A N 1
ATOM 2153 C CA . GLY A 1 273 ? 4.328 0.511 -23.243 1.00 74.44 273 GLY A CA 1
ATOM 2154 C C . GLY A 1 273 ? 3.144 0.978 -22.385 1.00 74.44 273 GLY A C 1
ATOM 2155 O O . GLY A 1 273 ? 2.085 0.349 -22.394 1.00 74.44 273 GLY A O 1
ATOM 2156 N N . GLY A 1 274 ? 3.287 2.104 -21.678 1.00 72.44 274 GLY A N 1
ATOM 2157 C CA . GLY A 1 274 ? 2.203 2.753 -20.940 1.00 72.44 274 GLY A CA 1
ATOM 2158 C C . GLY A 1 274 ? 1.038 3.209 -21.828 1.00 72.44 274 GLY A C 1
ATOM 2159 O O . GLY A 1 274 ? -0.099 3.242 -21.356 1.00 72.44 274 GLY A O 1
ATOM 2160 N N . TRP A 1 275 ? 1.278 3.464 -23.121 1.00 72.56 275 TRP A N 1
ATOM 2161 C CA . TRP A 1 275 ? 0.236 3.854 -24.084 1.00 72.56 275 TRP A CA 1
ATOM 2162 C C . TRP A 1 275 ? -0.728 2.704 -24.396 1.00 72.56 275 TRP A C 1
ATOM 2164 O O . TRP A 1 275 ? -1.857 2.940 -24.820 1.00 72.56 275 TRP A O 1
ATOM 2174 N N . VAL A 1 276 ? -0.327 1.461 -24.114 1.00 77.19 276 VAL A N 1
ATOM 2175 C CA . VAL A 1 276 ? -1.166 0.264 -24.244 1.00 77.19 276 VAL A CA 1
ATOM 2176 C C . VAL A 1 276 ? -1.937 0.040 -22.938 1.00 77.19 276 VAL A C 1
ATOM 2178 O O . VAL A 1 276 ? -1.705 -0.920 -22.205 1.00 77.19 276 VAL A O 1
ATOM 2181 N N . CYS A 1 277 ? -2.824 0.982 -22.604 1.00 69.25 277 CYS A N 1
ATOM 2182 C CA . CYS A 1 277 ? -3.707 0.914 -21.430 1.00 69.25 277 CYS A CA 1
ATOM 2183 C C . CYS A 1 277 ? -2.977 0.710 -20.083 1.00 69.25 277 CYS A C 1
ATOM 2185 O O . CYS A 1 277 ? -3.489 0.029 -19.196 1.00 69.25 277 CYS A O 1
ATOM 2187 N N . GLY A 1 278 ? -1.771 1.264 -19.916 1.00 69.44 278 GLY A N 1
ATOM 2188 C CA . GLY A 1 278 ? -0.996 1.128 -18.677 1.00 69.44 278 GLY A CA 1
ATOM 2189 C C . GLY A 1 278 ? -0.381 -0.260 -18.443 1.00 69.44 278 GLY A C 1
ATOM 2190 O O . GLY A 1 278 ? 0.257 -0.475 -17.412 1.00 69.44 278 GLY A O 1
ATOM 2191 N N . LEU A 1 279 ? -0.504 -1.197 -19.394 1.00 76.12 279 LEU A N 1
ATOM 2192 C CA . LEU A 1 279 ? 0.073 -2.543 -19.279 1.00 76.12 279 LEU A CA 1
ATOM 2193 C C . LEU A 1 279 ? 1.604 -2.530 -19.245 1.00 76.12 279 LEU A C 1
ATOM 2195 O O . LEU A 1 279 ? 2.217 -3.391 -18.609 1.00 76.12 279 LEU A O 1
ATOM 2199 N N . GLY A 1 280 ? 2.228 -1.527 -19.867 1.00 84.62 280 GLY A N 1
ATOM 2200 C CA . GLY A 1 280 ? 3.679 -1.378 -19.886 1.00 84.62 280 GLY A CA 1
ATOM 2201 C C . GLY A 1 280 ? 4.320 -1.301 -18.501 1.00 84.62 280 GLY A C 1
ATOM 2202 O O . GLY A 1 280 ? 5.384 -1.877 -18.292 1.00 84.62 280 GLY A O 1
ATOM 2203 N N . PHE A 1 281 ? 3.640 -0.710 -17.516 1.00 84.94 281 PHE A N 1
ATOM 2204 C CA . PHE A 1 281 ? 4.125 -0.682 -16.134 1.00 84.94 281 PHE A CA 1
ATOM 2205 C C . PHE A 1 281 ? 4.249 -2.088 -15.528 1.00 84.94 281 PHE A C 1
ATOM 2207 O O . PHE A 1 281 ? 5.258 -2.416 -14.897 1.00 84.94 281 PHE A O 1
ATOM 2214 N N . PHE A 1 282 ? 3.256 -2.953 -15.753 1.00 87.94 282 PHE A N 1
ATOM 2215 C CA . PHE A 1 282 ? 3.283 -4.330 -15.254 1.00 87.94 282 PHE A CA 1
ATOM 2216 C C . PHE A 1 282 ? 4.348 -5.168 -15.961 1.00 87.94 282 PHE A C 1
ATOM 2218 O O . PHE A 1 282 ? 5.006 -5.986 -15.316 1.00 87.94 282 PHE A O 1
ATOM 2225 N N . VAL A 1 283 ? 4.565 -4.942 -17.260 1.00 87.62 283 VAL A N 1
ATOM 2226 C CA . VAL A 1 283 ? 5.636 -5.604 -18.019 1.00 87.62 283 VAL A CA 1
ATOM 2227 C C . VAL A 1 283 ? 7.008 -5.179 -17.497 1.00 87.62 283 VAL A C 1
ATOM 2229 O O . VAL A 1 283 ? 7.822 -6.045 -17.170 1.00 87.62 283 VAL A O 1
ATOM 2232 N N . ALA A 1 284 ? 7.234 -3.874 -17.323 1.00 91.31 284 ALA A N 1
ATOM 2233 C CA . ALA A 1 284 ? 8.469 -3.337 -16.757 1.00 91.31 284 ALA A CA 1
ATOM 2234 C C . ALA A 1 284 ? 8.747 -3.934 -15.367 1.00 91.31 284 ALA A C 1
ATOM 2236 O O . ALA A 1 284 ? 9.831 -4.454 -15.104 1.00 91.31 284 ALA A O 1
ATOM 2237 N N . ARG A 1 285 ? 7.728 -3.968 -14.497 1.00 92.00 285 ARG A N 1
ATOM 2238 C CA . ARG A 1 285 ? 7.823 -4.567 -13.159 1.00 92.00 285 ARG A CA 1
ATOM 2239 C C . ARG A 1 285 ? 8.123 -6.064 -13.205 1.00 92.00 285 ARG A C 1
ATOM 2241 O O . ARG A 1 285 ? 8.908 -6.545 -12.392 1.00 92.00 285 ARG A O 1
ATOM 2248 N N . ASN A 1 286 ? 7.523 -6.804 -14.136 1.00 91.69 286 ASN A N 1
ATOM 2249 C CA . ASN A 1 286 ? 7.769 -8.237 -14.299 1.00 91.69 286 ASN A CA 1
ATOM 2250 C C . ASN A 1 286 ? 9.229 -8.518 -14.661 1.00 91.69 286 ASN A C 1
ATOM 2252 O O . ASN A 1 286 ? 9.845 -9.420 -14.096 1.00 91.69 286 ASN A O 1
ATOM 2256 N N . ILE A 1 287 ? 9.777 -7.729 -15.586 1.00 92.19 287 ILE A N 1
ATOM 2257 C CA . ILE A 1 287 ? 11.179 -7.812 -16.001 1.00 92.19 287 ILE A CA 1
ATOM 2258 C C . ILE A 1 287 ? 12.089 -7.524 -14.803 1.00 92.19 287 ILE A C 1
ATOM 2260 O O . ILE A 1 287 ? 12.939 -8.353 -14.474 1.00 92.19 287 ILE A O 1
ATOM 2264 N N . THR A 1 288 ? 11.852 -6.423 -14.082 1.00 93.25 288 THR A N 1
ATOM 2265 C CA . THR A 1 288 ? 12.639 -6.061 -12.892 1.00 93.25 288 THR A CA 1
ATOM 2266 C C . THR A 1 288 ? 12.583 -7.146 -11.816 1.00 93.25 288 THR A C 1
ATOM 2268 O O . THR A 1 288 ? 13.622 -7.530 -11.288 1.00 93.25 288 THR A O 1
ATOM 2271 N N . ILE A 1 289 ? 11.402 -7.702 -11.518 1.00 91.56 289 ILE A N 1
ATOM 2272 C CA . ILE A 1 289 ? 11.246 -8.787 -10.534 1.00 91.56 289 ILE A CA 1
ATOM 2273 C C . ILE A 1 289 ? 12.025 -10.038 -10.961 1.00 91.56 289 ILE A C 1
ATOM 2275 O O . ILE A 1 289 ? 12.711 -10.642 -10.136 1.00 91.56 289 ILE A O 1
ATOM 2279 N N . LYS A 1 290 ? 11.956 -10.427 -12.240 1.00 91.94 290 LYS A N 1
ATOM 2280 C CA . LYS A 1 290 ? 12.694 -11.588 -12.760 1.00 91.94 290 LYS A CA 1
ATOM 2281 C C . LYS A 1 290 ? 14.203 -11.382 -12.682 1.00 91.94 290 LYS A C 1
ATOM 2283 O O . LYS A 1 290 ? 14.910 -12.295 -12.262 1.00 91.94 290 LYS A O 1
ATOM 2288 N N . ASN A 1 291 ? 14.691 -10.205 -13.063 1.00 93.62 291 ASN A N 1
ATOM 2289 C CA . ASN A 1 291 ? 16.119 -9.899 -13.040 1.00 93.62 291 ASN A CA 1
ATOM 2290 C C . ASN A 1 291 ? 16.645 -9.781 -11.603 1.00 93.62 291 ASN A C 1
ATOM 2292 O O . ASN A 1 291 ? 17.692 -10.344 -11.300 1.00 93.62 291 ASN A O 1
ATOM 2296 N N . LEU A 1 292 ? 15.867 -9.199 -10.687 1.00 93.19 292 LEU A N 1
ATOM 2297 C CA . LEU A 1 292 ? 16.174 -9.204 -9.257 1.00 93.19 292 LEU A CA 1
ATOM 2298 C C . LEU A 1 292 ? 16.283 -10.629 -8.699 1.00 93.19 292 LEU A C 1
ATOM 2300 O O . LEU A 1 292 ? 17.254 -10.956 -8.028 1.00 93.19 292 LEU A O 1
ATOM 2304 N N . ASN A 1 293 ? 15.315 -11.494 -9.007 1.00 91.06 293 ASN A N 1
ATOM 2305 C CA . ASN A 1 293 ? 15.345 -12.887 -8.565 1.00 91.06 293 ASN A CA 1
ATOM 2306 C C . ASN A 1 293 ? 16.580 -13.638 -9.094 1.00 91.06 293 ASN A C 1
ATOM 2308 O O . ASN A 1 293 ? 17.170 -14.414 -8.347 1.00 91.06 293 ASN A O 1
ATOM 2312 N N . LYS A 1 294 ? 17.003 -13.391 -10.347 1.00 90.56 294 LYS A N 1
ATOM 2313 C CA . LYS A 1 294 ? 18.249 -13.959 -10.900 1.00 90.56 294 LYS A CA 1
ATOM 2314 C C . LYS A 1 294 ? 19.468 -13.525 -10.081 1.00 90.56 294 LYS A C 1
ATOM 2316 O O . LYS A 1 294 ? 20.261 -14.381 -9.701 1.00 90.56 294 LYS A O 1
ATOM 2321 N N . ILE A 1 295 ? 19.590 -12.230 -9.785 1.00 92.44 295 ILE A N 1
ATOM 2322 C CA . ILE A 1 295 ? 20.705 -11.679 -9.000 1.00 92.44 295 ILE A CA 1
ATOM 2323 C C . ILE A 1 295 ? 20.722 -12.252 -7.578 1.00 92.44 295 ILE A C 1
ATOM 2325 O O . ILE A 1 295 ? 21.750 -12.767 -7.147 1.00 92.44 295 ILE A O 1
ATOM 2329 N N . CYS A 1 296 ? 19.584 -12.249 -6.875 1.00 88.50 296 CYS A N 1
ATOM 2330 C CA . CYS A 1 296 ? 19.491 -12.829 -5.532 1.00 88.50 296 CYS A CA 1
ATOM 2331 C C . CYS A 1 296 ? 19.846 -14.323 -5.524 1.00 88.50 296 CYS A C 1
ATOM 2333 O O . CYS A 1 296 ? 20.552 -14.775 -4.627 1.00 88.50 296 CYS A O 1
ATOM 2335 N N . ARG A 1 297 ? 19.426 -15.077 -6.548 1.00 87.50 297 ARG A N 1
ATOM 2336 C CA . ARG A 1 297 ? 19.792 -16.491 -6.694 1.00 87.50 297 ARG A CA 1
ATOM 2337 C C . ARG A 1 297 ? 21.287 -16.686 -6.927 1.00 87.50 297 ARG A C 1
ATOM 2339 O O . ARG A 1 297 ? 21.878 -17.585 -6.343 1.00 87.50 297 ARG A O 1
ATOM 2346 N N . GLY A 1 298 ? 21.899 -15.843 -7.758 1.00 87.44 298 GLY A N 1
ATOM 2347 C CA . GLY A 1 298 ? 23.348 -15.840 -7.965 1.00 87.44 298 GLY A CA 1
ATOM 2348 C C . GLY A 1 298 ? 24.120 -15.606 -6.667 1.00 87.44 298 GLY A C 1
ATOM 2349 O O . GLY A 1 298 ? 25.054 -16.344 -6.366 1.00 87.44 298 GLY A O 1
ATOM 2350 N N . TYR A 1 299 ? 23.674 -14.638 -5.864 1.00 89.06 299 TYR A N 1
ATOM 2351 C CA . TYR A 1 299 ? 24.240 -14.380 -4.540 1.00 89.06 299 TYR A CA 1
ATOM 2352 C C . TYR A 1 299 ? 24.090 -15.590 -3.608 1.00 89.06 299 TYR A C 1
ATOM 2354 O O . TYR A 1 299 ? 25.069 -16.015 -3.000 1.00 89.06 299 TYR A O 1
ATOM 2362 N N . ASN A 1 300 ? 22.897 -16.187 -3.535 1.00 86.44 300 ASN A N 1
ATOM 2363 C CA . ASN A 1 300 ? 22.630 -17.352 -2.684 1.00 86.44 300 ASN A CA 1
ATOM 2364 C C . ASN A 1 300 ? 23.477 -18.575 -3.066 1.00 86.44 300 ASN A C 1
ATOM 2366 O O . ASN A 1 300 ? 23.906 -19.322 -2.195 1.00 86.44 300 ASN A O 1
ATOM 2370 N N . GLN A 1 301 ? 23.734 -18.780 -4.362 1.00 86.06 301 GLN A N 1
ATOM 2371 C CA . GLN A 1 301 ? 24.599 -19.861 -4.849 1.00 86.06 301 GLN A CA 1
ATOM 2372 C C . GLN A 1 301 ? 26.060 -19.683 -4.421 1.00 86.06 301 GLN A C 1
ATOM 2374 O O . GLN A 1 301 ? 26.755 -20.672 -4.203 1.00 86.06 301 GLN A O 1
ATOM 2379 N N . GLN A 1 302 ? 26.523 -18.437 -4.304 1.00 83.50 302 GLN A N 1
ATOM 2380 C CA . GLN A 1 302 ? 27.875 -18.113 -3.844 1.00 83.50 302 GLN A CA 1
ATOM 2381 C C . GLN A 1 302 ? 27.985 -18.061 -2.310 1.00 83.50 302 GLN A C 1
ATOM 2383 O O . GLN A 1 302 ? 29.087 -18.186 -1.786 1.00 83.50 302 GLN A O 1
ATOM 2388 N N . ASN A 1 303 ? 26.860 -17.918 -1.598 1.00 80.12 303 ASN A N 1
ATOM 2389 C CA . ASN A 1 303 ? 26.787 -17.829 -0.136 1.00 80.12 303 ASN A CA 1
ATOM 2390 C C . ASN A 1 303 ? 25.785 -18.857 0.438 1.00 80.12 303 ASN A C 1
ATOM 2392 O O . ASN A 1 303 ? 24.759 -18.467 1.005 1.00 80.12 303 ASN A O 1
ATOM 2396 N N . PRO A 1 304 ? 26.024 -20.172 0.266 1.00 69.19 304 PRO A N 1
ATOM 2397 C CA . PRO A 1 304 ? 25.132 -21.195 0.795 1.00 69.19 304 PRO A CA 1
ATOM 2398 C C . PRO A 1 304 ? 25.183 -21.219 2.327 1.00 69.19 304 PRO A C 1
ATOM 2400 O O . PRO A 1 304 ? 26.256 -21.275 2.926 1.00 69.19 304 PRO A O 1
ATOM 2403 N N . ILE A 1 305 ? 24.010 -21.218 2.957 1.00 64.12 305 ILE A N 1
ATOM 2404 C CA . ILE A 1 305 ? 23.865 -21.493 4.389 1.00 64.12 305 ILE A CA 1
ATOM 2405 C C . ILE A 1 305 ? 23.494 -22.972 4.505 1.00 64.12 305 ILE A C 1
ATOM 2407 O O . ILE A 1 305 ? 22.437 -23.369 4.012 1.00 64.12 305 ILE A O 1
ATOM 2411 N N . PHE A 1 306 ? 24.393 -23.773 5.080 1.00 51.78 306 PHE A N 1
ATOM 2412 C CA . PHE A 1 306 ? 24.169 -25.192 5.374 1.00 51.78 306 PHE A CA 1
ATOM 2413 C C . PHE A 1 306 ? 23.436 -25.377 6.703 1.00 51.78 306 PHE A C 1
ATOM 2415 O O . PHE A 1 306 ? 23.746 -24.622 7.653 1.00 51.78 306 PHE A O 1
#

InterPro domains:
  IPR025328 Domain of unknown function DUF4234 [PF14018] (180-249)

pLDDT: mean 74.3, std 15.08, range [29.11, 94.44]

Foldseek 3Di:
DVVVVVLVVLLVLLVLLLVVLVVQLVVLVVCCVPCPPVPQLLLSLLLLLLSLVSNLVSLVSNCVSCVPPPPDDCPVSVVSNCCSPVVSVVVVVVCVVVVHDSDDDCRVVCCVPPVSVVVSSVSSVVVVVVVLVVVLVVVVVVVVVVVPPPDDDDDDDPPDDADDDDDDDDDRQGAQDQPDALVSLVVCCSSVVNVVVLVCQQSLQVLLCNLLPPPPDGQDHSVCQVVVCVVVVNPVVLVSLQVLQQSLQVCQVVLPHHQPQHSVNLCCLQPVVCVVVHVSNSVSVRSSSNSSSSSSVSSCVVNPDD

Sequence (306 aa):
MLGYLISSFFNIIASLLSVVSIVFVAYSFFTVGRQWNKGNNQDLFNLLVVSGAFLILVRIIDIVIKSSAYFFKPTSSIFLVLIAIGVPAIIYVISTSAGEKIYEDGYFNKLSDTEFLKSEIMAAFSQFMKEIEKISSKVSKEVNSSNTAHKKASNQNVGAGAYKYTEDAGDFHGMLKENRSLLLFIILNIITCGFYWYYFVHTVSREVNIACAGDGEQTSGLLKYIILSILTCGIYSLYWDYALANRLAANGPRYGYTIQENGSTYLLWVLLGGWVCGLGFFVARNITIKNLNKICRGYNQQNPIF

Organism: Finegoldia magna (NCBI:txid1260)

Radius of gyration: 23.44 Å; chains: 1; bounding box: 59×53×59 Å

Secondary structure (DSSP, 8-state):
-HHHHHHHHHHHHHHHHHHHHHHHHHHHHHHHHHHTTSS-HHHHHHHHHHHHHHHHHHHHHHHHHHHTSS---THHHHHHHHHHHHHHHHHHHHHHHTT---S-TTHHHHTTSHHHHHHHHHHHHHHHHHHHHHHHHHHHHHHHHTTTTS---S-----S-S-----SS----SPPP----HHHHHHHHHHTTTHHHHHHHHHHHHHHHHHTTTSS-----HHHHHHHHHHTTTHHHHHHHHHHHHHHHHHTGGGT------HHHHHHHHHTGGGTTTHHHHHHHHHHHHHHHHHHHHHHHHS---